Protein AF-A0A968QTS1-F1 (afdb_monomer)

Sequence (228 aa):
MSKISLDTYRDIVENIAEGIRVLDENGMVIYANDALCSMLGYDKAEIIGKSVYDLYPPEERHIVTKHLEDRKSGKAARYEIRYVRKTGEKLFAGVSAMPILDENGKYHGTYTLVRDITERKRLEQQILEEKNFLNDLIGLCPDSIIGVNRKGIIIIFNQAAELLTGYSANEVIGQMHILAIYNSEELAKDIKKKIYCSDFGGVGKLDGYEVEVLNRSGKKFRSAYLPR

Structure (mmCIF, N/CA/C/O backbone):
data_AF-A0A968QTS1-F1
#
_entry.id   AF-A0A968QTS1-F1
#
loop_
_atom_site.group_PDB
_atom_site.id
_atom_site.type_symbol
_atom_site.label_atom_id
_atom_site.label_alt_id
_atom_site.label_comp_id
_atom_site.label_asym_id
_atom_site.label_entity_id
_atom_site.label_seq_id
_atom_site.pdbx_PDB_ins_code
_atom_site.Cartn_x
_atom_site.Cartn_y
_atom_site.Cartn_z
_atom_site.occupancy
_atom_site.B_iso_or_equiv
_atom_site.auth_seq_id
_atom_site.auth_comp_id
_atom_site.auth_asym_id
_atom_site.auth_atom_id
_atom_site.pdbx_PDB_model_num
ATOM 1 N N . MET A 1 1 ? 39.880 -6.805 -0.120 1.00 43.75 1 MET A N 1
ATOM 2 C CA . MET A 1 1 ? 38.402 -6.877 -0.160 1.00 43.75 1 MET A CA 1
ATOM 3 C C . MET A 1 1 ? 38.021 -7.573 -1.456 1.00 43.75 1 MET A C 1
ATOM 5 O O . MET A 1 1 ? 38.361 -7.040 -2.505 1.00 43.75 1 MET A O 1
ATOM 9 N N . SER A 1 2 ? 37.437 -8.776 -1.421 1.00 58.00 2 SER A N 1
ATOM 10 C CA . SER A 1 2 ? 37.017 -9.445 -2.661 1.00 58.00 2 SER A CA 1
ATOM 11 C C . SER A 1 2 ? 35.858 -8.662 -3.275 1.00 58.00 2 SER A C 1
ATOM 13 O O . SER A 1 2 ? 34.807 -8.523 -2.650 1.00 58.00 2 SER A O 1
ATOM 15 N N . LYS A 1 3 ? 36.054 -8.113 -4.477 1.00 76.44 3 LYS A N 1
ATOM 16 C CA . LYS A 1 3 ? 34.946 -7.576 -5.271 1.00 76.44 3 LYS A CA 1
ATOM 17 C C . LYS A 1 3 ? 34.048 -8.745 -5.676 1.00 76.44 3 LYS A C 1
ATOM 19 O O . LYS A 1 3 ? 34.549 -9.774 -6.120 1.00 76.44 3 LYS A O 1
ATOM 24 N N . ILE A 1 4 ? 32.744 -8.577 -5.492 1.00 78.38 4 ILE A N 1
ATOM 25 C CA . ILE A 1 4 ? 31.719 -9.487 -6.012 1.00 78.38 4 ILE A CA 1
ATOM 26 C C . ILE A 1 4 ? 31.853 -9.519 -7.548 1.00 78.38 4 ILE A C 1
ATOM 28 O O . ILE A 1 4 ? 32.124 -8.479 -8.156 1.00 78.38 4 ILE A O 1
ATOM 32 N N . SER A 1 5 ? 31.737 -10.696 -8.173 1.00 88.00 5 SER A N 1
ATOM 33 C CA . SER A 1 5 ? 31.850 -10.830 -9.633 1.00 88.00 5 SER A CA 1
ATOM 34 C C . SER A 1 5 ? 30.584 -10.325 -10.336 1.00 88.00 5 SER A C 1
ATOM 36 O O . SER A 1 5 ? 29.509 -10.265 -9.738 1.00 88.00 5 SER A O 1
ATOM 38 N N . LEU A 1 6 ? 30.693 -9.968 -11.620 1.00 84.75 6 LEU A N 1
ATOM 39 C CA . LEU A 1 6 ? 29.534 -9.567 -12.431 1.00 84.75 6 LEU A CA 1
ATOM 40 C C . LEU A 1 6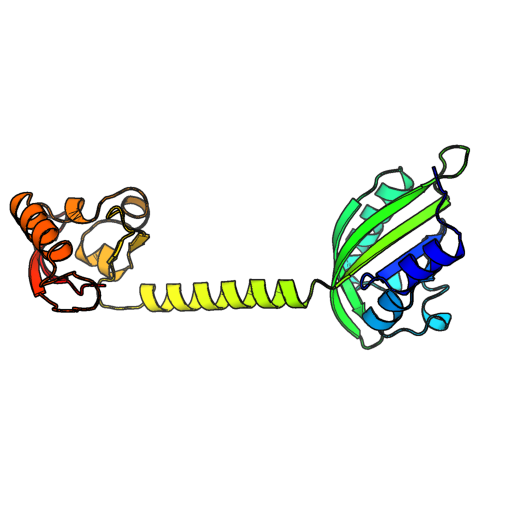 ? 28.473 -10.671 -12.517 1.00 84.75 6 LEU A C 1
ATOM 42 O O . LEU A 1 6 ? 27.284 -10.358 -12.496 1.00 84.75 6 LEU A O 1
ATOM 46 N N . ASP A 1 7 ? 28.894 -11.935 -12.554 1.00 86.75 7 ASP A N 1
ATOM 47 C CA . ASP A 1 7 ? 27.978 -13.078 -12.553 1.00 86.75 7 ASP A CA 1
ATOM 48 C C . ASP A 1 7 ? 27.187 -13.134 -11.245 1.00 86.75 7 ASP A C 1
ATOM 50 O O . ASP A 1 7 ? 25.966 -13.212 -11.273 1.00 86.75 7 ASP A O 1
ATOM 54 N N . THR A 1 8 ? 27.844 -12.935 -10.096 1.00 85.94 8 THR A N 1
ATOM 55 C CA . THR A 1 8 ? 27.146 -12.873 -8.805 1.00 85.94 8 THR A CA 1
ATOM 56 C C . THR A 1 8 ? 26.178 -11.688 -8.722 1.00 85.94 8 THR A C 1
ATOM 58 O O . THR A 1 8 ? 25.094 -11.826 -8.162 1.00 85.94 8 THR A O 1
ATOM 61 N N . TYR A 1 9 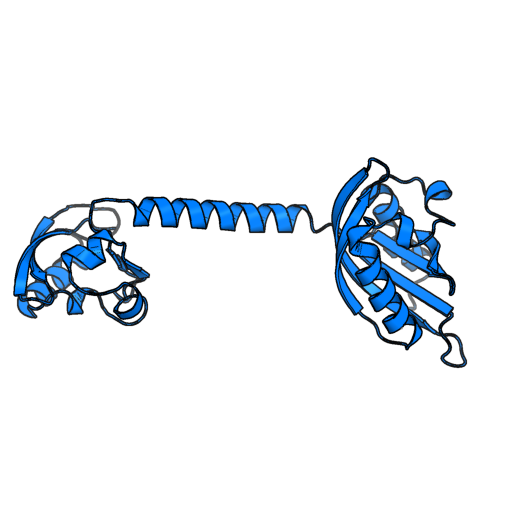? 26.518 -10.522 -9.286 1.00 85.06 9 TYR A N 1
ATOM 62 C CA . TYR A 1 9 ? 25.571 -9.400 -9.354 1.00 85.06 9 TYR A CA 1
ATOM 63 C C . TYR A 1 9 ? 24.347 -9.732 -10.209 1.00 85.06 9 TYR A C 1
ATOM 65 O O . TYR A 1 9 ? 23.226 -9.415 -9.810 1.00 85.06 9 TYR A O 1
ATOM 73 N N . ARG A 1 10 ? 24.551 -10.371 -11.365 1.00 84.75 10 ARG A N 1
ATOM 74 C CA . ARG A 1 10 ? 23.460 -10.809 -12.240 1.00 84.75 10 ARG A CA 1
ATOM 75 C C . ARG A 1 10 ? 22.575 -11.834 -11.539 1.00 84.75 10 ARG A C 1
ATOM 77 O O . ARG A 1 10 ? 21.359 -11.681 -11.567 1.00 84.75 10 ARG A O 1
ATOM 84 N N . ASP A 1 11 ? 23.176 -12.801 -10.855 1.00 86.94 11 ASP A N 1
ATOM 85 C CA . ASP A 1 11 ? 22.448 -13.821 -10.104 1.00 86.94 11 ASP A CA 1
ATOM 86 C C . ASP A 1 11 ? 21.587 -13.203 -9.004 1.00 86.94 11 ASP A C 1
ATOM 88 O O . ASP A 1 11 ? 20.425 -13.574 -8.864 1.00 86.94 11 ASP A O 1
ATOM 92 N N . ILE A 1 12 ? 22.110 -12.225 -8.256 1.00 85.69 12 ILE A N 1
ATOM 93 C CA . ILE A 1 12 ? 21.325 -11.505 -7.245 1.00 85.69 12 ILE A CA 1
ATOM 94 C C . ILE A 1 12 ? 20.140 -10.795 -7.904 1.00 85.69 12 ILE A C 1
ATOM 96 O O . ILE A 1 12 ? 19.015 -10.917 -7.437 1.00 85.69 12 ILE A O 1
ATOM 100 N N . VAL A 1 13 ? 20.375 -10.059 -8.988 1.00 86.69 13 VAL A N 1
ATOM 101 C CA . VAL A 1 13 ? 19.322 -9.280 -9.652 1.00 86.69 13 VAL A CA 1
ATOM 102 C C . VAL A 1 13 ? 18.222 -10.178 -10.234 1.00 86.69 13 VAL A C 1
ATOM 104 O O . VAL A 1 13 ? 17.049 -9.817 -10.148 1.00 86.69 13 VAL A O 1
ATOM 107 N N . GLU A 1 14 ? 18.570 -11.333 -10.801 1.00 84.31 14 GLU A N 1
ATOM 108 C CA . GLU A 1 14 ? 17.592 -12.236 -11.424 1.00 84.31 14 GLU A CA 1
ATOM 109 C C . GLU A 1 14 ? 16.894 -13.166 -10.412 1.00 84.31 14 GLU A C 1
ATOM 111 O O . GLU A 1 14 ? 15.757 -13.559 -10.652 1.00 84.31 14 GLU A O 1
ATOM 116 N N . ASN A 1 15 ? 17.508 -13.482 -9.261 1.00 82.56 15 ASN A N 1
ATOM 117 C CA . ASN A 1 15 ? 16.927 -14.408 -8.271 1.00 82.56 15 ASN A CA 1
ATOM 118 C C . ASN A 1 15 ? 16.271 -13.735 -7.055 1.00 82.56 15 ASN A C 1
ATOM 120 O O . ASN A 1 15 ? 15.721 -14.433 -6.198 1.00 82.56 15 ASN A O 1
ATOM 124 N N . ILE A 1 16 ? 16.319 -12.405 -6.925 1.00 90.69 16 ILE A N 1
ATOM 125 C CA . ILE A 1 16 ? 15.558 -11.736 -5.863 1.00 90.69 16 ILE A CA 1
ATOM 126 C C . ILE A 1 16 ? 14.056 -11.764 -6.161 1.00 90.69 16 ILE A C 1
ATOM 128 O O . ILE A 1 16 ? 13.622 -11.706 -7.308 1.00 90.69 16 ILE A O 1
ATOM 132 N N . ALA A 1 17 ? 13.250 -11.810 -5.101 1.00 89.69 17 ALA A N 1
ATOM 133 C CA . ALA A 1 17 ? 11.795 -11.817 -5.222 1.00 89.69 17 ALA A CA 1
ATOM 134 C C . ALA A 1 17 ? 11.224 -10.456 -5.660 1.00 89.69 17 ALA A C 1
ATOM 136 O O . ALA A 1 17 ? 10.099 -10.387 -6.156 1.00 89.69 17 ALA A O 1
ATOM 137 N N . GLU A 1 18 ? 11.960 -9.359 -5.459 1.00 95.38 18 GLU A N 1
ATOM 138 C CA . GLU A 1 18 ? 11.535 -8.050 -5.936 1.00 95.38 18 GLU A CA 1
ATOM 139 C C . GLU A 1 18 ? 11.746 -7.869 -7.440 1.00 95.38 18 GLU A C 1
ATOM 141 O O . GLU A 1 18 ? 12.766 -8.237 -8.023 1.00 95.38 18 GLU A O 1
ATOM 146 N N . GLY A 1 19 ? 10.786 -7.189 -8.059 1.00 97.25 19 GLY A N 1
ATOM 147 C CA . GLY A 1 19 ? 10.917 -6.729 -9.424 1.00 97.25 19 GLY A CA 1
ATOM 148 C C . GLY A 1 19 ? 11.969 -5.630 -9.528 1.00 97.25 19 GLY A C 1
ATOM 149 O O . GLY A 1 19 ? 11.923 -4.636 -8.804 1.00 97.25 19 GLY A O 1
ATOM 150 N N . ILE A 1 20 ? 12.892 -5.772 -10.466 1.00 97.12 20 ILE A N 1
ATOM 151 C CA . ILE A 1 20 ? 13.863 -4.746 -10.830 1.00 97.12 20 ILE A CA 1
ATOM 152 C C . ILE A 1 20 ? 13.546 -4.268 -12.236 1.00 97.12 20 ILE A C 1
ATOM 154 O O . ILE A 1 20 ? 13.316 -5.079 -13.130 1.00 97.12 20 ILE A O 1
ATOM 158 N N . ARG A 1 21 ? 13.598 -2.950 -12.448 1.00 96.94 21 ARG A N 1
ATOM 159 C CA . ARG A 1 21 ? 13.682 -2.369 -13.793 1.00 96.94 21 ARG A CA 1
ATOM 160 C C . ARG A 1 21 ? 14.643 -1.204 -13.875 1.00 96.94 21 ARG A C 1
ATOM 162 O O . ARG A 1 21 ? 14.873 -0.497 -12.890 1.00 96.94 21 ARG A O 1
ATOM 169 N N . VAL A 1 22 ? 15.092 -0.954 -15.099 1.00 97.75 22 VAL A N 1
ATOM 170 C CA . VAL A 1 22 ? 15.801 0.265 -15.477 1.00 97.75 22 VAL A CA 1
ATOM 171 C C . VAL A 1 22 ? 15.026 0.982 -16.573 1.00 97.75 22 VAL A C 1
ATOM 173 O O . VAL A 1 22 ? 14.555 0.353 -17.522 1.00 97.75 22 VAL A O 1
ATOM 176 N N . LEU A 1 23 ? 14.886 2.295 -16.413 1.00 98.00 23 LEU A N 1
ATOM 177 C CA . LEU A 1 23 ? 14.363 3.200 -17.430 1.00 98.00 23 LEU A CA 1
ATOM 178 C C . LEU A 1 23 ? 15.500 4.022 -18.042 1.00 98.00 23 LEU A C 1
ATOM 180 O O . LEU A 1 23 ? 16.419 4.390 -17.306 1.00 98.00 23 LEU A O 1
ATOM 184 N N . ASP A 1 24 ? 15.394 4.352 -19.326 1.00 97.31 24 ASP A N 1
ATOM 185 C CA . ASP A 1 24 ? 16.224 5.375 -19.978 1.00 97.31 24 ASP A CA 1
ATOM 186 C C . ASP A 1 24 ? 15.784 6.808 -19.607 1.00 97.31 24 ASP A C 1
ATOM 188 O O . ASP A 1 24 ? 14.849 7.021 -18.823 1.00 97.31 24 ASP A O 1
ATOM 192 N N . GLU A 1 25 ? 16.443 7.819 -20.179 1.00 95.75 25 GLU A N 1
ATOM 193 C CA . GLU A 1 25 ? 16.129 9.231 -19.950 1.00 95.75 25 GLU A CA 1
ATOM 194 C C . GLU A 1 25 ? 14.716 9.659 -20.407 1.00 95.75 25 GLU A C 1
ATOM 196 O O . GLU A 1 25 ? 14.170 10.661 -19.919 1.00 95.75 25 GLU A O 1
ATOM 201 N N . ASN A 1 26 ? 14.107 8.888 -21.311 1.00 95.00 26 ASN A N 1
ATOM 202 C CA . ASN A 1 26 ? 12.776 9.117 -21.869 1.00 95.00 26 ASN A CA 1
ATOM 203 C C . ASN A 1 26 ? 11.679 8.381 -21.084 1.00 95.00 26 ASN A C 1
ATOM 205 O O . ASN A 1 26 ? 10.492 8.583 -21.343 1.00 95.00 26 ASN A O 1
ATOM 209 N N . GLY A 1 27 ? 12.052 7.579 -20.082 1.00 95.56 27 GLY A N 1
ATOM 210 C CA . GLY A 1 27 ? 11.117 6.783 -19.293 1.00 95.56 27 GLY A CA 1
ATOM 211 C C . GLY A 1 27 ? 10.694 5.485 -19.983 1.00 95.56 27 GLY A C 1
ATOM 212 O O . GLY A 1 27 ? 9.634 4.948 -19.652 1.00 95.56 27 GLY A O 1
ATOM 213 N N . MET A 1 28 ? 11.494 4.988 -20.926 1.00 98.00 28 MET A N 1
ATOM 214 C CA . MET A 1 28 ? 11.295 3.704 -21.594 1.00 98.00 28 MET A CA 1
ATOM 215 C C . MET A 1 28 ? 12.009 2.598 -20.826 1.00 98.00 28 MET A C 1
ATOM 217 O O . MET A 1 28 ? 13.120 2.789 -20.335 1.00 98.00 28 MET A O 1
ATOM 221 N N . VAL A 1 29 ? 11.384 1.428 -20.709 1.00 98.12 29 VAL A N 1
ATOM 222 C CA . VAL A 1 29 ? 11.981 0.284 -20.008 1.00 98.12 29 VAL A CA 1
ATOM 223 C C . VAL A 1 29 ? 13.110 -0.309 -20.852 1.00 98.12 29 VAL A C 1
ATOM 225 O O . VAL A 1 29 ? 12.860 -0.851 -21.923 1.00 98.12 29 VAL A O 1
ATOM 228 N N . ILE A 1 30 ? 14.344 -0.259 -20.351 1.00 98.06 30 ILE A N 1
ATOM 229 C CA . ILE A 1 30 ? 15.525 -0.850 -21.010 1.00 98.06 30 ILE A CA 1
ATOM 230 C C . ILE A 1 30 ? 16.011 -2.130 -20.328 1.00 98.06 30 ILE A C 1
ATOM 232 O O . ILE A 1 30 ? 16.784 -2.890 -20.904 1.00 98.06 30 ILE A O 1
ATOM 236 N N . TYR A 1 31 ? 15.535 -2.396 -19.111 1.00 96.75 31 TYR A N 1
ATOM 237 C CA . TYR A 1 31 ? 15.787 -3.644 -18.400 1.00 96.75 31 TYR A CA 1
ATOM 238 C C . TYR A 1 31 ? 14.628 -3.974 -17.460 1.00 96.75 31 TYR A C 1
ATOM 240 O O . TYR A 1 31 ? 14.070 -3.075 -16.828 1.00 96.75 31 TYR A O 1
ATOM 248 N N . ALA A 1 32 ? 14.324 -5.263 -17.326 1.00 97.00 32 ALA A N 1
ATOM 249 C CA . ALA A 1 32 ? 13.451 -5.826 -16.305 1.00 97.00 32 ALA A CA 1
ATOM 250 C C . ALA A 1 32 ? 13.958 -7.227 -15.926 1.00 97.00 32 ALA A C 1
ATOM 252 O O . ALA A 1 32 ? 14.325 -7.991 -16.821 1.00 97.00 32 ALA A O 1
ATOM 253 N N . ASN A 1 33 ? 13.986 -7.563 -14.635 1.00 96.31 33 ASN A N 1
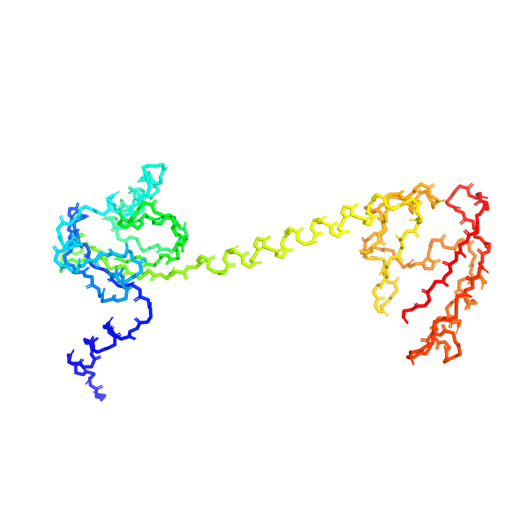ATOM 254 C CA . ASN A 1 33 ? 14.290 -8.930 -14.196 1.00 96.31 33 ASN A CA 1
ATOM 255 C C . ASN A 1 33 ? 13.061 -9.848 -14.321 1.00 96.31 33 ASN A C 1
ATOM 257 O O . ASN A 1 33 ? 11.928 -9.387 -14.527 1.00 96.31 33 ASN A O 1
ATOM 261 N N . ASP A 1 34 ? 13.282 -11.151 -14.165 1.00 95.44 34 ASP A N 1
ATOM 262 C CA . ASP A 1 34 ? 12.224 -12.159 -14.301 1.00 95.44 34 ASP A CA 1
ATOM 263 C C . ASP A 1 34 ? 11.139 -12.030 -13.217 1.00 95.44 34 ASP A C 1
ATOM 265 O O . ASP A 1 34 ? 9.957 -12.283 -13.477 1.00 95.44 34 ASP A O 1
ATOM 269 N N . ALA A 1 35 ? 11.500 -11.545 -12.024 1.00 96.44 35 ALA A N 1
ATOM 270 C CA . ALA A 1 35 ? 10.548 -11.274 -10.950 1.00 96.44 35 ALA A CA 1
ATOM 271 C C . ALA A 1 35 ? 9.545 -10.169 -11.321 1.00 96.44 35 ALA A C 1
ATOM 273 O O . ALA A 1 35 ? 8.346 -10.333 -11.096 1.00 96.44 35 ALA A O 1
ATOM 274 N N . LEU A 1 36 ? 9.988 -9.064 -11.940 1.00 97.25 36 LEU A N 1
ATOM 275 C CA . LEU A 1 36 ? 9.076 -8.006 -12.394 1.00 97.25 36 LEU A CA 1
ATOM 276 C C . LEU A 1 36 ? 8.173 -8.496 -13.530 1.00 97.25 36 LEU A C 1
ATOM 278 O O . LEU A 1 36 ? 6.979 -8.195 -13.542 1.00 97.25 36 LEU A O 1
ATOM 282 N N . CYS A 1 37 ? 8.745 -9.252 -14.468 1.00 96.56 37 CYS A N 1
ATOM 283 C CA . CYS A 1 37 ? 8.019 -9.854 -15.584 1.00 96.56 37 CYS A CA 1
ATOM 284 C C . CYS A 1 37 ? 6.891 -10.757 -15.068 1.00 96.56 37 CYS A C 1
ATOM 286 O O . CYS A 1 37 ? 5.724 -10.545 -15.400 1.00 96.56 37 CYS A O 1
ATOM 288 N N . SER A 1 38 ? 7.216 -11.668 -14.148 1.00 96.00 38 SER A N 1
ATOM 289 C CA . SER A 1 38 ? 6.258 -12.565 -13.490 1.00 96.00 38 SER A CA 1
ATOM 290 C C . SER A 1 38 ? 5.211 -11.799 -12.673 1.00 96.00 38 SER A C 1
ATOM 292 O O . SER A 1 38 ? 4.020 -12.101 -12.733 1.00 96.00 38 SER A O 1
ATOM 294 N N . MET A 1 39 ? 5.633 -10.760 -11.945 1.00 96.50 39 MET A N 1
ATOM 295 C CA . MET A 1 39 ? 4.748 -9.905 -11.151 1.00 96.50 39 MET A CA 1
ATOM 296 C C . MET A 1 39 ? 3.731 -9.153 -12.015 1.00 96.50 39 MET A C 1
ATOM 298 O O . MET A 1 39 ? 2.599 -8.960 -11.586 1.00 96.50 39 MET A O 1
ATOM 302 N N . LEU A 1 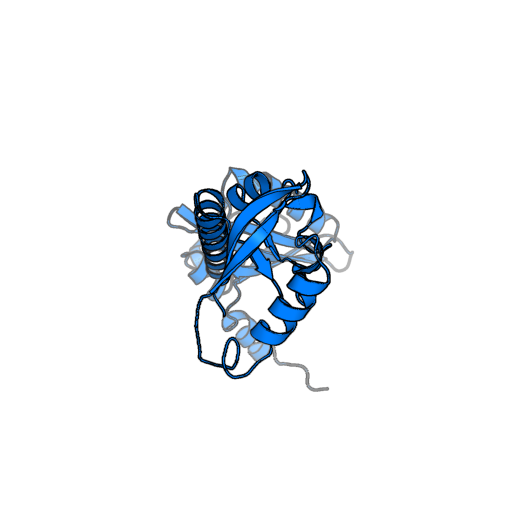40 ? 4.098 -8.716 -13.220 1.00 96.94 40 LEU A N 1
ATOM 303 C CA . LEU A 1 40 ? 3.205 -7.949 -14.096 1.00 96.94 40 LEU A CA 1
ATOM 304 C C . LEU A 1 40 ? 2.545 -8.795 -15.195 1.00 96.94 40 LEU A C 1
ATOM 306 O O . LEU A 1 40 ? 1.624 -8.316 -15.860 1.00 96.94 40 LEU A O 1
ATOM 310 N N . GLY A 1 41 ? 2.968 -10.050 -15.357 1.00 96.88 41 GLY A N 1
ATOM 311 C CA . GLY A 1 41 ? 2.467 -10.973 -16.374 1.00 96.88 41 GLY A CA 1
ATOM 312 C C . GLY A 1 41 ? 2.925 -10.628 -17.793 1.00 96.88 41 GLY A C 1
ATOM 313 O O . GLY A 1 41 ? 2.173 -10.857 -18.736 1.00 96.88 41 GLY A O 1
ATOM 314 N N . TYR A 1 42 ? 4.109 -10.032 -17.940 1.00 97.00 42 TYR A N 1
ATOM 315 C CA . TYR A 1 42 ? 4.712 -9.720 -19.239 1.00 97.00 42 TYR A CA 1
ATOM 316 C C . TYR A 1 42 ? 5.904 -10.625 -19.506 1.00 97.00 42 TYR A C 1
ATOM 318 O O . TYR A 1 42 ? 6.664 -10.915 -18.586 1.00 97.00 42 TYR A O 1
ATOM 326 N N . ASP A 1 43 ? 6.129 -10.965 -20.772 1.00 96.38 43 ASP A N 1
ATOM 327 C CA . ASP A 1 43 ? 7.422 -11.498 -21.187 1.00 96.38 43 ASP A CA 1
ATOM 328 C C . ASP A 1 43 ? 8.462 -10.372 -21.265 1.00 96.38 43 ASP A C 1
ATOM 330 O O . ASP A 1 43 ? 8.142 -9.208 -21.536 1.00 96.38 43 ASP A O 1
ATOM 334 N N . LYS A 1 44 ? 9.744 -10.714 -21.098 1.00 94.94 44 LYS A N 1
ATOM 335 C CA . LYS A 1 44 ? 10.850 -9.742 -21.158 1.00 94.94 44 LYS A CA 1
ATOM 336 C C . LYS A 1 44 ? 10.845 -8.969 -22.485 1.00 94.94 44 LYS A C 1
ATOM 338 O O . LYS A 1 44 ? 10.946 -7.750 -22.492 1.00 94.94 44 LYS A O 1
ATOM 343 N N . ALA A 1 45 ? 10.622 -9.651 -23.609 1.00 95.81 45 ALA A N 1
ATOM 344 C CA . ALA A 1 45 ? 10.539 -9.012 -24.926 1.00 95.81 45 ALA A CA 1
ATOM 345 C C . ALA A 1 45 ? 9.348 -8.045 -25.075 1.00 95.81 45 ALA A C 1
ATOM 347 O O . ALA A 1 45 ? 9.401 -7.139 -25.900 1.00 95.81 45 ALA A O 1
ATOM 348 N N . GLU A 1 46 ? 8.284 -8.221 -24.288 1.00 96.31 46 GLU A N 1
ATOM 349 C CA . GLU A 1 46 ? 7.109 -7.350 -24.322 1.00 96.31 46 GLU A CA 1
ATOM 350 C C . GLU A 1 46 ? 7.258 -6.136 -23.407 1.00 96.31 46 GLU A C 1
ATOM 352 O O . GLU A 1 46 ? 6.680 -5.089 -23.694 1.00 96.31 46 GLU A O 1
ATOM 357 N N . ILE A 1 47 ? 7.967 -6.279 -22.281 1.00 96.38 47 ILE A N 1
ATOM 358 C CA . ILE A 1 47 ? 8.132 -5.194 -21.308 1.00 96.38 47 ILE A CA 1
ATOM 359 C C . ILE A 1 47 ? 9.241 -4.219 -21.710 1.00 96.38 47 ILE A C 1
ATOM 361 O O . ILE A 1 47 ? 9.110 -3.021 -21.456 1.00 96.38 47 ILE A O 1
ATOM 365 N N . ILE A 1 48 ? 10.308 -4.703 -22.354 1.00 97.75 48 ILE A N 1
ATOM 366 C CA . ILE A 1 48 ? 11.373 -3.847 -22.885 1.00 97.75 48 ILE A CA 1
ATOM 367 C C . ILE A 1 48 ? 10.809 -2.962 -24.003 1.00 97.75 48 ILE A C 1
ATOM 369 O O . ILE A 1 48 ? 10.091 -3.422 -24.885 1.00 97.75 48 ILE A O 1
ATOM 373 N N . GLY A 1 49 ? 11.124 -1.670 -23.959 1.00 96.81 49 GLY A N 1
ATOM 374 C CA . GLY A 1 49 ? 10.623 -0.674 -24.902 1.00 96.81 49 GLY A CA 1
ATOM 375 C C . GLY A 1 49 ? 9.203 -0.181 -24.613 1.00 96.81 49 GLY A C 1
ATOM 376 O O . GLY A 1 49 ? 8.700 0.645 -25.369 1.00 96.81 49 GLY A O 1
ATOM 377 N N . LYS A 1 50 ? 8.546 -0.619 -23.529 1.00 96.81 50 LYS A N 1
ATOM 378 C CA . LYS A 1 50 ? 7.309 0.028 -23.064 1.00 96.81 50 LYS A CA 1
ATOM 379 C C . LYS A 1 50 ? 7.599 1.359 -22.393 1.00 96.81 50 LYS A C 1
ATOM 381 O O . LYS A 1 50 ? 8.637 1.533 -21.749 1.00 96.81 50 LYS A O 1
ATOM 386 N N . SER A 1 51 ? 6.638 2.275 -22.484 1.00 97.00 51 SER A N 1
ATOM 387 C CA . SER A 1 51 ? 6.664 3.473 -21.657 1.00 97.00 51 SER A CA 1
ATOM 388 C C . SER A 1 51 ? 6.363 3.096 -20.212 1.00 97.00 51 SER A C 1
ATOM 390 O O . SER A 1 51 ? 5.499 2.259 -19.941 1.00 97.00 51 SER A O 1
ATOM 392 N N . VAL A 1 52 ? 7.013 3.761 -19.256 1.00 95.62 52 VAL A N 1
ATOM 393 C CA . VAL A 1 52 ? 6.705 3.582 -17.834 1.00 95.62 52 VAL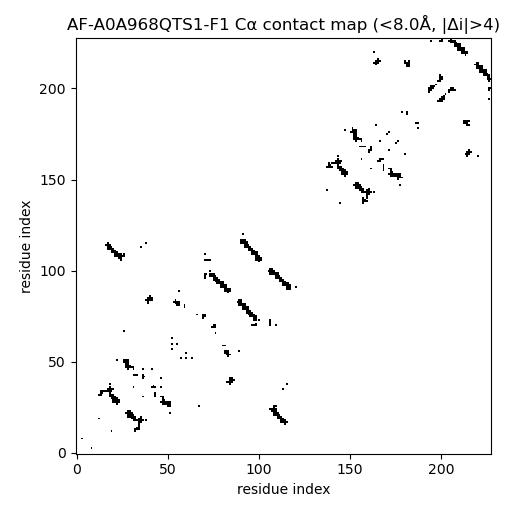 A CA 1
ATOM 394 C C . VAL A 1 52 ? 5.210 3.754 -17.545 1.00 95.62 52 VAL A C 1
ATOM 396 O O . VAL A 1 52 ? 4.684 3.017 -16.722 1.00 95.62 52 VAL A O 1
ATOM 399 N N . TYR A 1 53 ? 4.507 4.646 -18.254 1.00 96.75 53 TYR A N 1
ATOM 400 C CA . TYR A 1 53 ? 3.077 4.925 -18.064 1.00 96.75 53 TYR A CA 1
ATOM 401 C C . TYR A 1 53 ? 2.140 3.779 -18.475 1.00 96.75 53 TYR A C 1
ATOM 403 O O . TYR A 1 53 ? 0.979 3.773 -18.057 1.00 96.75 53 TYR A O 1
ATOM 411 N N . ASP A 1 54 ? 2.621 2.819 -19.266 1.00 96.06 54 ASP A N 1
ATOM 412 C CA . ASP A 1 54 ? 1.847 1.641 -19.677 1.00 96.06 54 ASP A CA 1
ATOM 413 C C . ASP A 1 54 ? 1.713 0.617 -18.544 1.00 96.06 54 ASP A C 1
ATOM 415 O O . ASP A 1 54 ? 0.839 -0.243 -18.580 1.00 96.06 54 ASP A O 1
ATOM 419 N N . LEU A 1 55 ? 2.567 0.721 -17.521 1.00 96.62 55 LEU A N 1
ATOM 420 C CA . LEU A 1 55 ? 2.596 -0.184 -16.370 1.00 96.62 55 LEU A CA 1
ATOM 421 C C . LEU A 1 55 ? 1.737 0.312 -15.196 1.00 96.62 55 LEU A C 1
ATOM 423 O O . LEU A 1 55 ? 1.679 -0.346 -14.157 1.00 96.62 55 LEU A O 1
ATOM 427 N N . TYR A 1 56 ? 1.060 1.455 -15.355 1.00 96.81 56 TYR A N 1
ATOM 428 C CA . TYR A 1 56 ? 0.230 2.077 -14.323 1.00 96.81 56 TYR A CA 1
ATOM 429 C C . TYR A 1 56 ? -1.187 2.370 -14.826 1.00 96.81 56 TYR A C 1
ATOM 431 O O . TYR A 1 56 ? -1.359 2.741 -15.993 1.00 96.81 56 TYR A O 1
ATOM 439 N N . PRO A 1 57 ? -2.202 2.289 -13.946 1.00 96.31 57 PRO A N 1
ATOM 440 C CA . PRO A 1 57 ? -3.549 2.743 -14.261 1.00 96.31 57 PRO A CA 1
ATOM 441 C C . PRO A 1 57 ? -3.563 4.221 -14.698 1.00 96.31 57 PRO A C 1
ATOM 443 O O . PRO A 1 57 ? -2.806 5.021 -14.135 1.00 96.31 57 PRO A O 1
ATOM 446 N N . PRO A 1 58 ? -4.426 4.620 -15.655 1.00 95.25 58 PRO A N 1
ATOM 447 C CA . PRO A 1 58 ? -4.501 5.999 -16.139 1.00 95.25 58 PRO A CA 1
ATOM 448 C C . PRO A 1 58 ? -4.651 7.039 -15.026 1.00 95.25 58 PRO A C 1
ATOM 450 O O . PRO A 1 58 ? -3.994 8.079 -15.063 1.00 95.25 58 PRO A O 1
ATOM 453 N N . GLU A 1 59 ? -5.455 6.735 -14.006 1.00 95.69 59 GLU A N 1
ATOM 454 C CA . GLU A 1 59 ? -5.713 7.618 -12.872 1.00 95.69 59 GLU A CA 1
ATOM 455 C C . GLU A 1 59 ? -4.480 7.867 -11.992 1.00 95.69 59 GLU A C 1
ATOM 457 O O . GLU A 1 59 ? -4.430 8.881 -11.303 1.00 95.69 59 GLU A O 1
ATOM 462 N N . GLU A 1 60 ? -3.455 7.010 -12.040 1.00 94.94 60 GLU A N 1
ATOM 463 C CA . GLU A 1 60 ? -2.237 7.149 -11.227 1.00 94.94 60 GLU A CA 1
ATOM 464 C C . GLU A 1 60 ? -1.046 7.725 -11.995 1.00 94.94 60 GLU A C 1
ATOM 466 O O . GLU A 1 60 ? -0.014 8.040 -11.399 1.00 94.94 60 GLU A O 1
ATOM 471 N N . ARG A 1 61 ? -1.180 7.936 -13.310 1.00 94.75 61 ARG A N 1
ATOM 472 C CA . ARG A 1 61 ? -0.087 8.449 -14.152 1.00 94.75 61 ARG A CA 1
ATOM 473 C C . ARG A 1 61 ? 0.453 9.796 -13.671 1.00 94.75 61 ARG A C 1
ATOM 475 O O . ARG A 1 61 ? 1.651 10.024 -13.775 1.00 94.75 61 ARG A O 1
ATOM 482 N N . HIS A 1 62 ? -0.383 10.639 -13.066 1.00 95.19 62 HIS A N 1
ATOM 483 C CA . HIS A 1 62 ? 0.049 11.914 -12.486 1.00 95.19 62 HIS A CA 1
ATOM 484 C C . HIS A 1 62 ? 1.067 11.738 -11.338 1.00 95.19 62 HIS A C 1
ATOM 486 O O . HIS A 1 62 ? 2.020 12.509 -11.227 1.00 95.19 62 HIS A O 1
ATOM 492 N N . ILE A 1 63 ? 0.914 10.691 -10.517 1.00 95.38 63 ILE A N 1
ATOM 493 C CA . ILE A 1 63 ? 1.853 10.338 -9.440 1.00 95.38 63 ILE A CA 1
ATOM 494 C C . ILE A 1 63 ? 3.180 9.871 -10.049 1.00 95.38 63 ILE A C 1
ATOM 496 O O . ILE A 1 63 ? 4.258 10.269 -9.603 1.00 95.38 63 ILE A O 1
ATOM 500 N N . VAL A 1 64 ? 3.102 9.063 -11.114 1.00 95.00 64 VAL A N 1
ATOM 501 C CA . VAL A 1 64 ? 4.272 8.580 -11.862 1.00 95.00 64 VAL A CA 1
ATOM 502 C C . VAL A 1 64 ? 5.054 9.745 -12.465 1.00 95.00 64 VAL A C 1
ATOM 504 O O . VAL A 1 64 ? 6.276 9.783 -12.306 1.00 95.00 64 VAL A O 1
ATOM 507 N N . THR A 1 65 ? 4.367 10.699 -13.106 1.00 95.25 65 THR A N 1
ATOM 508 C CA . THR A 1 65 ? 4.971 11.907 -13.688 1.00 95.25 65 THR A CA 1
ATOM 509 C C . THR A 1 65 ? 5.717 12.702 -12.628 1.00 95.25 65 THR A C 1
ATOM 511 O O . THR A 1 65 ? 6.917 12.916 -12.781 1.00 95.25 65 THR A O 1
ATOM 514 N N . LYS A 1 66 ? 5.058 13.029 -11.508 1.00 95.75 66 LYS A N 1
ATOM 515 C CA . LYS A 1 66 ? 5.681 13.762 -10.398 1.00 95.75 66 LYS A CA 1
ATOM 516 C C . LYS A 1 66 ? 6.967 13.084 -9.921 1.00 95.75 66 LYS A C 1
ATOM 518 O O . LYS A 1 66 ? 8.018 13.711 -9.840 1.00 95.75 66 LYS A O 1
ATOM 523 N N . HIS A 1 67 ? 6.917 11.780 -9.650 1.00 95.62 67 HIS A N 1
ATOM 524 C CA . HIS A 1 67 ? 8.108 11.067 -9.194 1.00 95.62 67 HIS A CA 1
ATOM 525 C C . HIS A 1 67 ? 9.181 10.946 -10.278 1.00 95.62 67 HIS A C 1
ATOM 527 O O . HIS A 1 67 ? 10.366 10.851 -9.966 1.00 95.62 67 HIS A O 1
ATOM 533 N N . LEU A 1 68 ? 8.811 10.886 -11.560 1.00 94.44 68 LEU A N 1
ATOM 534 C CA . LEU A 1 68 ? 9.781 10.878 -12.656 1.00 94.44 68 LEU A CA 1
ATOM 535 C C . LEU A 1 68 ? 10.501 12.226 -12.758 1.00 94.44 68 LEU A C 1
ATOM 537 O O . LEU A 1 68 ? 11.718 12.237 -12.905 1.00 94.44 68 LEU A O 1
ATOM 541 N N . GLU A 1 69 ? 9.786 13.336 -12.598 1.00 94.62 69 GLU A N 1
ATOM 542 C CA . GLU A 1 69 ? 10.362 14.684 -12.530 1.00 94.62 69 GLU A CA 1
ATOM 543 C C . GLU A 1 69 ? 11.285 14.856 -11.317 1.00 94.62 69 GLU A C 1
ATOM 545 O O . GLU A 1 69 ? 12.411 15.332 -11.467 1.00 94.62 69 GLU A O 1
ATOM 550 N N . ASP A 1 70 ? 10.875 14.373 -10.138 1.00 94.12 70 ASP A N 1
ATOM 551 C CA . ASP A 1 70 ? 11.732 14.354 -8.946 1.00 94.12 70 ASP A CA 1
ATOM 552 C C . ASP A 1 70 ? 13.061 13.634 -9.236 1.00 94.12 70 ASP A C 1
ATOM 554 O O . ASP A 1 70 ? 14.139 14.150 -8.928 1.00 94.12 70 ASP A O 1
ATOM 558 N N . ARG A 1 71 ? 13.006 12.480 -9.911 1.00 94.75 71 ARG A N 1
ATOM 559 C CA . ARG A 1 71 ? 14.201 11.718 -10.310 1.00 94.75 71 ARG A CA 1
ATOM 560 C C . ARG A 1 71 ? 15.033 12.446 -11.361 1.00 94.75 71 ARG A C 1
ATOM 562 O O . ARG A 1 71 ? 16.254 12.450 -11.244 1.00 94.75 71 ARG A O 1
ATOM 569 N N . LYS A 1 72 ? 14.409 13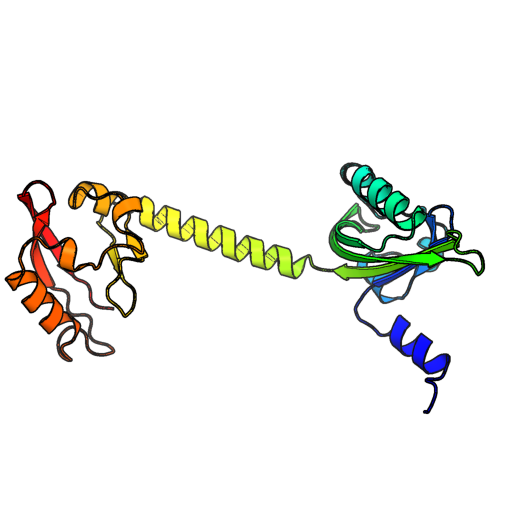.131 -12.324 1.00 93.62 72 LYS A N 1
ATOM 570 C CA . LYS A 1 72 ? 15.119 14.009 -13.272 1.00 93.62 72 LYS A CA 1
ATOM 571 C C . LYS A 1 72 ? 15.884 15.134 -12.567 1.00 93.62 72 LYS A C 1
ATOM 573 O O . LYS A 1 72 ? 16.915 15.561 -13.072 1.00 93.62 72 LYS A O 1
ATOM 578 N N . SER A 1 73 ? 15.436 15.554 -11.380 1.00 92.44 73 SER A N 1
ATOM 579 C CA . SER A 1 73 ? 16.147 16.504 -10.506 1.00 92.44 73 SER A CA 1
ATOM 580 C C . SER A 1 73 ? 17.162 15.864 -9.541 1.00 92.44 73 SER A C 1
ATOM 582 O O . SER A 1 73 ? 17.689 16.546 -8.665 1.00 92.44 73 SER A O 1
ATOM 584 N N . GLY A 1 74 ? 17.429 14.558 -9.662 1.00 91.44 74 GLY A N 1
ATOM 585 C CA . GLY A 1 74 ? 18.390 13.838 -8.821 1.00 91.44 74 GLY A CA 1
ATOM 586 C C . GLY A 1 74 ? 17.828 13.315 -7.492 1.00 91.44 74 GLY A C 1
ATOM 587 O O . GLY A 1 74 ? 18.590 12.825 -6.660 1.00 91.44 74 GLY A O 1
ATOM 588 N N . LYS A 1 75 ? 16.508 13.363 -7.271 1.00 93.50 75 LYS A N 1
ATOM 589 C CA . LYS A 1 75 ? 15.889 12.908 -6.015 1.00 93.50 75 LYS A CA 1
ATOM 590 C C . LYS A 1 75 ? 15.417 11.458 -6.108 1.00 93.50 75 LYS A C 1
ATOM 592 O O . LYS A 1 75 ? 14.649 11.090 -6.995 1.00 93.50 75 LYS A O 1
ATOM 597 N N . ALA A 1 76 ? 15.843 10.635 -5.153 1.00 94.06 76 ALA A N 1
ATOM 598 C CA . ALA A 1 76 ? 15.286 9.301 -4.951 1.00 94.06 76 ALA A CA 1
ATOM 599 C C . ALA A 1 76 ? 13.926 9.376 -4.238 1.00 94.06 76 ALA A C 1
ATOM 601 O O . ALA A 1 76 ? 13.669 10.301 -3.467 1.00 94.06 76 ALA A O 1
ATOM 602 N N . ALA A 1 77 ? 13.069 8.379 -4.459 1.00 93.12 77 ALA A N 1
ATOM 603 C CA . ALA A 1 77 ? 11.745 8.323 -3.848 1.00 93.12 77 ALA A CA 1
ATOM 604 C C . ALA A 1 77 ? 11.367 6.899 -3.426 1.00 93.12 77 ALA A C 1
ATOM 606 O O . ALA A 1 77 ? 11.722 5.920 -4.090 1.00 93.12 77 ALA A O 1
ATOM 607 N N . ARG A 1 78 ? 10.610 6.805 -2.328 1.00 96.50 78 ARG A N 1
ATOM 608 C CA . ARG A 1 78 ? 9.931 5.586 -1.881 1.00 96.50 78 ARG A CA 1
ATOM 609 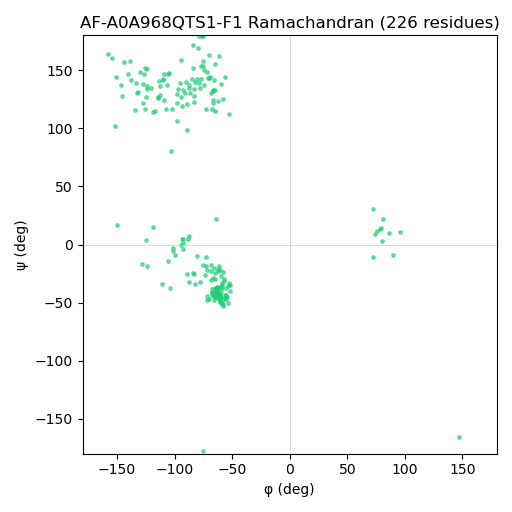C C . ARG A 1 78 ? 8.450 5.876 -1.702 1.00 96.50 78 ARG A C 1
ATOM 611 O O . ARG A 1 78 ? 8.112 6.840 -1.021 1.00 96.50 78 ARG A O 1
ATOM 618 N N . TYR A 1 79 ? 7.593 5.080 -2.323 1.00 96.31 79 TYR A N 1
ATOM 619 C CA . TYR A 1 79 ? 6.147 5.299 -2.313 1.00 96.31 79 TYR A CA 1
ATOM 620 C C . TYR A 1 79 ? 5.389 4.008 -2.615 1.00 96.31 79 TYR A C 1
ATOM 622 O O . TYR A 1 79 ? 5.960 3.040 -3.113 1.00 96.31 79 TYR A O 1
ATOM 630 N N . GLU A 1 80 ? 4.097 4.001 -2.307 1.00 96.94 80 GLU A N 1
ATOM 631 C CA . GLU A 1 80 ? 3.175 2.924 -2.662 1.00 96.94 80 GLU A CA 1
ATOM 632 C C . GLU A 1 80 ? 2.265 3.399 -3.791 1.00 96.94 80 GLU A C 1
ATOM 634 O O . GLU A 1 80 ? 1.817 4.545 -3.791 1.00 96.94 80 GLU A O 1
ATOM 639 N N . ILE A 1 81 ? 2.028 2.538 -4.774 1.00 97.25 81 ILE A N 1
ATOM 640 C CA . ILE A 1 81 ? 1.275 2.861 -5.990 1.00 97.25 81 ILE A CA 1
ATOM 641 C C . ILE A 1 81 ? 0.663 1.581 -6.564 1.00 97.25 81 ILE A C 1
ATOM 643 O O . ILE A 1 81 ? 1.122 0.483 -6.241 1.00 97.25 81 ILE A O 1
ATOM 647 N N . ARG A 1 82 ? -0.358 1.683 -7.412 1.00 97.56 82 ARG A N 1
ATOM 648 C CA . ARG A 1 82 ? -0.911 0.536 -8.131 1.00 97.56 82 ARG A CA 1
ATOM 649 C C . ARG A 1 82 ? -0.254 0.377 -9.492 1.00 97.56 82 ARG A C 1
ATOM 651 O O . ARG A 1 82 ? -0.137 1.318 -10.268 1.00 97.56 82 ARG A O 1
ATOM 658 N N . TYR A 1 83 ? 0.130 -0.851 -9.797 1.00 97.25 83 TYR A N 1
ATOM 659 C CA . TYR A 1 83 ? 0.494 -1.256 -11.150 1.00 97.25 83 TYR A CA 1
ATOM 660 C C . TYR A 1 83 ? -0.712 -1.869 -11.844 1.00 97.25 83 TYR A C 1
ATOM 662 O O . TYR A 1 83 ? -1.637 -2.347 -11.183 1.00 97.25 83 TYR A O 1
ATOM 670 N N . VAL A 1 84 ? -0.676 -1.887 -13.173 1.00 96.69 84 VAL A N 1
ATOM 671 C CA . VAL A 1 84 ? -1.601 -2.675 -13.989 1.00 96.69 84 VAL A CA 1
ATOM 672 C C . VAL A 1 84 ? -0.844 -3.841 -14.627 1.00 96.69 84 VAL A C 1
ATOM 674 O O . VAL A 1 84 ? 0.183 -3.657 -15.282 1.00 96.69 84 VAL A O 1
ATOM 677 N N . ARG A 1 85 ? -1.328 -5.062 -14.388 1.00 96.56 85 ARG A N 1
ATOM 678 C CA . ARG A 1 85 ? -0.836 -6.287 -15.029 1.00 96.56 85 ARG A CA 1
ATOM 679 C C . ARG A 1 85 ? -1.233 -6.290 -16.506 1.00 96.56 85 ARG A C 1
ATOM 681 O O . ARG A 1 85 ? -2.171 -5.599 -16.902 1.00 96.56 85 ARG A O 1
ATOM 688 N N . LYS A 1 86 ? -0.594 -7.135 -17.318 1.00 95.81 86 LYS A N 1
ATOM 689 C CA . LYS A 1 86 ? -0.978 -7.361 -18.727 1.00 95.81 86 LYS A CA 1
ATOM 690 C C . LYS A 1 86 ? -2.460 -7.725 -18.891 1.00 95.81 86 LYS A C 1
ATOM 692 O O . LYS A 1 86 ? -3.089 -7.342 -19.870 1.00 95.81 86 LYS A O 1
ATOM 697 N N . THR A 1 87 ? -3.024 -8.432 -17.914 1.00 95.81 87 THR A N 1
ATOM 698 C CA . THR A 1 87 ? -4.438 -8.836 -17.872 1.00 95.81 87 THR A CA 1
ATOM 699 C C . THR A 1 87 ? -5.407 -7.685 -17.573 1.00 95.81 87 THR A C 1
ATOM 701 O O . THR A 1 87 ? -6.615 -7.870 -17.687 1.00 95.81 87 THR A O 1
ATOM 704 N N . GLY A 1 88 ? -4.909 -6.511 -17.168 1.00 94.69 88 GLY A N 1
ATOM 705 C CA . GLY A 1 88 ? -5.711 -5.379 -16.693 1.00 94.69 88 GLY A CA 1
ATOM 706 C C . GLY A 1 88 ? -5.974 -5.380 -15.182 1.00 94.69 88 GLY A C 1
ATOM 707 O O . GLY A 1 88 ? -6.460 -4.385 -14.644 1.00 94.69 88 GLY A O 1
ATOM 708 N N . GLU A 1 89 ? -5.627 -6.460 -14.477 1.00 95.81 89 GLU A N 1
ATOM 709 C CA . GLU A 1 89 ? -5.732 -6.529 -13.019 1.00 95.81 89 GLU A CA 1
ATOM 710 C C . GLU A 1 89 ? -4.760 -5.546 -12.350 1.00 95.81 89 GLU A C 1
ATOM 712 O O . GLU A 1 89 ? -3.625 -5.359 -12.796 1.00 95.81 89 GLU A O 1
ATOM 717 N N . LYS A 1 90 ? -5.202 -4.920 -11.257 1.00 96.25 90 LYS A N 1
ATOM 718 C CA . LYS A 1 90 ? -4.384 -3.985 -10.481 1.00 96.25 90 LYS A CA 1
ATOM 719 C C . LYS A 1 90 ? -3.728 -4.705 -9.310 1.00 96.25 90 LYS A C 1
ATOM 721 O O . LYS A 1 90 ? -4.387 -5.466 -8.613 1.00 96.25 90 LYS A O 1
ATOM 726 N N . LEU A 1 91 ? -2.464 -4.394 -9.050 1.00 96.56 91 LEU A N 1
ATOM 727 C CA . LEU A 1 91 ? -1.750 -4.843 -7.852 1.00 96.56 91 LEU A CA 1
ATOM 728 C C . LEU A 1 91 ? -1.201 -3.639 -7.096 1.00 96.56 91 LEU A C 1
ATOM 730 O O . LEU A 1 91 ? -0.892 -2.618 -7.713 1.00 96.56 91 LEU A O 1
ATOM 734 N N . PHE A 1 92 ? -1.054 -3.749 -5.778 1.00 97.75 92 PHE A N 1
ATOM 735 C CA . PHE A 1 92 ? -0.367 -2.731 -4.986 1.00 97.75 92 PHE A CA 1
ATOM 736 C C . PHE A 1 92 ? 1.131 -3.016 -4.961 1.00 97.75 92 PHE A C 1
ATOM 738 O O . PHE A 1 92 ? 1.553 -4.120 -4.625 1.00 97.75 92 PHE A O 1
ATOM 745 N N . ALA A 1 93 ? 1.938 -2.003 -5.258 1.00 97.62 93 ALA A N 1
ATOM 746 C CA . ALA A 1 93 ? 3.386 -2.099 -5.259 1.00 97.62 93 ALA A CA 1
ATOM 747 C C . ALA A 1 93 ? 4.025 -1.053 -4.345 1.00 97.62 93 ALA A C 1
ATOM 749 O O . ALA A 1 93 ? 3.711 0.136 -4.414 1.00 97.62 93 ALA A O 1
ATOM 750 N N . GLY A 1 94 ? 4.987 -1.494 -3.539 1.00 97.75 94 GLY A N 1
ATOM 751 C CA . GLY A 1 94 ? 5.976 -0.624 -2.919 1.00 97.75 94 GLY A CA 1
ATOM 752 C C . GLY A 1 94 ? 7.114 -0.369 -3.902 1.00 97.75 94 GLY A C 1
ATOM 753 O O . GLY A 1 94 ? 7.751 -1.307 -4.377 1.00 97.75 94 GLY A O 1
ATOM 754 N N . VAL A 1 95 ? 7.375 0.897 -4.212 1.00 97.75 95 VAL A N 1
ATOM 755 C CA . VAL A 1 95 ? 8.379 1.322 -5.188 1.00 97.75 95 VAL A CA 1
ATOM 756 C C . VAL A 1 95 ? 9.505 2.054 -4.477 1.00 97.75 95 VAL A C 1
ATOM 758 O O . VAL A 1 95 ? 9.264 3.003 -3.737 1.00 97.75 95 VAL A O 1
ATOM 761 N N . SER A 1 96 ? 10.745 1.640 -4.733 1.00 97.88 96 SER A N 1
ATOM 762 C CA . SER A 1 96 ? 11.950 2.411 -4.411 1.00 97.88 96 SER A CA 1
ATOM 763 C C . SER A 1 96 ? 12.666 2.752 -5.706 1.00 97.88 96 SER A C 1
ATOM 765 O O . SER A 1 96 ? 13.130 1.856 -6.404 1.00 97.88 96 SER A O 1
ATOM 767 N N . ALA A 1 97 ? 12.750 4.036 -6.040 1.00 97.25 97 ALA A N 1
ATOM 768 C CA . ALA A 1 97 ? 13.334 4.483 -7.294 1.00 97.25 97 ALA A CA 1
ATOM 769 C C . ALA A 1 97 ? 14.469 5.480 -7.065 1.00 97.25 97 ALA A C 1
ATOM 771 O O . ALA A 1 97 ? 14.348 6.398 -6.251 1.00 97.25 97 ALA A O 1
ATOM 772 N N . MET A 1 98 ? 15.555 5.301 -7.810 1.00 97.38 98 MET A N 1
ATOM 773 C CA . MET A 1 98 ? 16.769 6.106 -7.732 1.00 97.38 98 MET A CA 1
ATOM 774 C C . MET A 1 98 ? 17.139 6.620 -9.126 1.00 97.38 98 MET A C 1
ATOM 776 O O . MET A 1 98 ? 17.032 5.862 -10.096 1.00 97.38 98 MET A O 1
ATOM 780 N N . PRO A 1 99 ? 17.558 7.888 -9.254 1.00 97.62 99 PRO A N 1
ATOM 781 C CA . PRO A 1 99 ? 18.063 8.401 -10.516 1.00 97.62 99 PRO A CA 1
ATOM 782 C C . PRO A 1 99 ? 19.413 7.767 -10.849 1.00 97.62 99 PRO A C 1
ATOM 784 O O . PRO A 1 99 ? 20.238 7.527 -9.969 1.00 97.62 99 PRO A O 1
ATOM 787 N N . ILE A 1 100 ? 19.633 7.529 -12.134 1.00 97.12 100 ILE A N 1
ATOM 788 C CA . ILE A 1 100 ? 20.944 7.221 -12.695 1.00 97.12 100 ILE A CA 1
ATOM 789 C C . ILE A 1 100 ? 21.459 8.539 -13.262 1.00 97.12 100 ILE A C 1
ATOM 791 O O . ILE A 1 100 ? 20.771 9.165 -14.070 1.00 97.12 100 ILE A O 1
ATOM 795 N N . LEU A 1 101 ? 22.620 8.986 -12.791 1.00 95.25 101 LEU A N 1
ATOM 796 C CA . LEU A 1 101 ? 23.263 10.217 -13.242 1.00 95.25 101 LEU A CA 1
ATOM 797 C C . LEU A 1 101 ? 24.514 9.860 -14.048 1.00 95.25 101 LEU A C 1
ATOM 799 O O . LEU A 1 101 ? 25.208 8.903 -13.702 1.00 95.25 101 LEU A O 1
ATOM 803 N N . ASP A 1 102 ? 24.784 10.610 -15.113 1.00 93.56 102 ASP A N 1
ATOM 804 C CA . ASP A 1 102 ? 26.038 10.515 -15.859 1.00 93.56 102 ASP A CA 1
ATOM 805 C C . ASP A 1 102 ? 27.205 11.180 -15.099 1.00 93.56 102 ASP A C 1
ATOM 807 O O . ASP A 1 102 ? 27.039 11.730 -14.007 1.00 93.56 102 ASP A O 1
ATOM 811 N N . GLU A 1 103 ? 28.405 11.146 -15.684 1.00 93.38 103 GLU A N 1
ATOM 812 C CA . GLU A 1 103 ? 29.619 11.737 -15.097 1.00 93.38 103 GLU A CA 1
ATOM 813 C C . GLU A 1 103 ? 29.513 13.255 -14.861 1.00 93.38 103 GLU A C 1
ATOM 815 O O . GLU A 1 103 ? 30.212 13.797 -14.006 1.00 93.38 103 GLU A O 1
ATOM 820 N N . ASN A 1 104 ? 28.608 13.938 -15.570 1.00 92.75 104 ASN A N 1
ATOM 821 C CA . ASN A 1 104 ? 28.352 15.371 -15.433 1.00 92.75 104 ASN A CA 1
ATOM 822 C C . ASN A 1 104 ? 27.209 15.674 -14.447 1.00 92.75 104 ASN A C 1
ATOM 824 O O . ASN A 1 104 ? 26.801 16.828 -14.308 1.00 92.75 104 ASN A O 1
ATOM 828 N N . GLY A 1 105 ? 26.663 14.654 -13.775 1.00 91.06 105 GLY A N 1
ATOM 829 C CA . GLY A 1 105 ? 25.536 14.790 -12.854 1.00 91.06 105 GLY A CA 1
ATOM 830 C C . GLY A 1 105 ? 24.182 14.973 -13.546 1.00 91.06 105 GLY A C 1
ATOM 831 O O . GLY A 1 105 ? 23.202 15.317 -12.882 1.00 91.06 105 GLY A O 1
ATOM 832 N N . LYS A 1 106 ? 24.091 14.755 -14.863 1.00 94.12 106 LYS A N 1
ATOM 833 C CA . LYS A 1 106 ? 22.840 14.851 -15.620 1.00 94.12 106 LYS A CA 1
ATOM 834 C C . LYS A 1 106 ? 22.074 13.534 -15.539 1.00 94.12 106 LYS A C 1
ATOM 836 O O . LYS A 1 106 ? 22.647 12.451 -15.579 1.00 94.12 106 LYS A O 1
ATOM 841 N N . TYR A 1 107 ? 20.750 13.627 -15.454 1.00 95.75 107 TYR A N 1
ATOM 842 C CA . TYR A 1 107 ? 19.864 12.466 -15.477 1.00 95.75 107 TYR A CA 1
ATOM 843 C C . TYR A 1 107 ? 20.036 11.628 -16.754 1.00 95.75 107 TYR A C 1
ATOM 845 O O . TYR A 1 107 ? 19.876 12.144 -17.861 1.00 95.75 107 TYR A O 1
ATOM 853 N N . HIS A 1 108 ? 20.303 10.336 -16.572 1.00 96.12 108 HIS A N 1
ATOM 854 C CA . HIS A 1 108 ? 20.510 9.338 -17.625 1.00 96.12 108 HIS A CA 1
ATOM 855 C C . HIS A 1 108 ? 19.571 8.122 -17.491 1.00 96.12 108 HIS A C 1
ATOM 857 O O . HIS A 1 108 ? 19.668 7.158 -18.239 1.00 96.12 108 HIS A O 1
ATOM 863 N N . GLY A 1 109 ? 18.648 8.140 -16.526 1.00 97.12 109 GLY A N 1
ATOM 864 C CA . GLY A 1 109 ? 17.676 7.066 -16.363 1.00 97.12 109 GLY A CA 1
ATOM 865 C C . GLY A 1 109 ? 17.287 6.820 -14.919 1.00 97.12 109 GLY A C 1
ATOM 866 O O . GLY A 1 109 ? 17.503 7.635 -14.019 1.00 97.12 109 GLY A O 1
ATOM 867 N N . THR A 1 110 ? 16.653 5.685 -14.658 1.00 97.69 110 THR A N 1
ATOM 868 C CA . THR A 1 110 ? 16.158 5.358 -13.317 1.00 97.69 110 THR A CA 1
ATOM 869 C C . THR A 1 110 ? 16.257 3.877 -13.034 1.00 97.69 110 THR A C 1
ATOM 871 O O . THR A 1 110 ? 15.690 3.073 -13.764 1.00 97.69 110 THR A O 1
ATOM 874 N N . TYR A 1 111 ? 16.870 3.532 -11.905 1.00 95.88 111 TYR A N 1
ATOM 875 C CA . TYR A 1 111 ? 16.762 2.205 -11.315 1.00 95.88 111 TYR A CA 1
ATOM 876 C C . TYR A 1 111 ? 15.536 2.148 -10.401 1.00 95.88 111 TYR A C 1
ATOM 878 O O . TYR A 1 111 ? 15.294 3.067 -9.614 1.00 95.88 111 TYR A O 1
ATOM 886 N N . THR A 1 112 ? 14.744 1.081 -10.499 1.00 97.38 112 THR A N 1
ATOM 887 C CA . THR A 1 112 ? 13.563 0.878 -9.654 1.00 97.38 112 THR A CA 1
ATOM 888 C C . THR A 1 112 ? 13.536 -0.532 -9.081 1.00 97.38 112 THR A C 1
ATOM 890 O O . THR A 1 112 ? 13.606 -1.498 -9.835 1.00 97.38 112 THR A O 1
ATOM 893 N N . LEU A 1 113 ? 13.340 -0.627 -7.767 1.00 97.44 113 LEU A N 1
ATOM 894 C CA . LEU A 1 113 ? 12.909 -1.834 -7.069 1.00 97.44 113 LEU A CA 1
ATOM 895 C C . LEU A 1 113 ? 11.391 -1.767 -6.853 1.00 97.44 113 LEU A C 1
ATOM 897 O O . LEU A 1 113 ? 10.868 -0.737 -6.412 1.00 97.44 113 LEU A O 1
ATOM 901 N N . VAL A 1 114 ? 10.696 -2.858 -7.143 1.00 97.94 114 VAL A N 1
ATOM 902 C CA . VAL A 1 114 ? 9.244 -3.002 -7.064 1.00 97.94 114 VAL A CA 1
ATOM 903 C C . VAL A 1 114 ? 8.936 -4.227 -6.216 1.00 97.94 114 VAL A C 1
ATOM 905 O O . VAL A 1 114 ? 9.351 -5.336 -6.536 1.00 97.94 114 VAL A O 1
ATOM 908 N N . ARG A 1 115 ? 8.197 -4.038 -5.128 1.00 97.50 115 ARG A N 1
ATOM 909 C CA . ARG A 1 115 ? 7.737 -5.121 -4.259 1.00 97.50 115 ARG A CA 1
ATOM 910 C C . ARG A 1 115 ? 6.222 -5.205 -4.333 1.00 97.50 115 ARG A C 1
ATOM 912 O O . ARG A 1 115 ? 5.562 -4.206 -4.062 1.00 97.50 115 ARG A O 1
ATOM 919 N N . ASP A 1 116 ? 5.682 -6.378 -4.646 1.00 97.06 116 ASP A N 1
ATOM 920 C CA . ASP A 1 116 ? 4.245 -6.622 -4.517 1.00 97.06 116 ASP A CA 1
ATOM 921 C C . ASP A 1 116 ? 3.866 -6.588 -3.027 1.00 97.06 116 ASP A C 1
ATOM 923 O O . ASP A 1 116 ? 4.433 -7.305 -2.202 1.00 97.06 116 ASP A O 1
ATOM 927 N N . ILE A 1 117 ? 2.949 -5.693 -2.673 1.00 97.25 117 ILE A N 1
ATOM 928 C CA . ILE A 1 117 ? 2.427 -5.508 -1.312 1.00 97.25 117 ILE A CA 1
ATOM 929 C C . ILE A 1 117 ? 0.917 -5.769 -1.260 1.00 97.25 117 ILE A C 1
ATOM 931 O O . ILE A 1 117 ? 0.262 -5.378 -0.293 1.00 97.25 117 ILE A O 1
ATOM 935 N N . THR A 1 118 ? 0.354 -6.400 -2.295 1.00 95.62 118 THR A N 1
ATOM 936 C CA . THR A 1 118 ? -1.085 -6.668 -2.422 1.00 95.62 118 THR A CA 1
ATOM 937 C C . THR A 1 118 ? -1.584 -7.542 -1.283 1.00 95.62 118 THR A C 1
ATOM 939 O O . THR A 1 118 ? -2.590 -7.214 -0.661 1.00 95.62 118 THR A O 1
ATOM 942 N N . GLU A 1 119 ? -0.848 -8.606 -0.952 1.00 94.56 119 GLU A N 1
ATOM 943 C CA . GLU A 1 119 ? -1.180 -9.488 0.169 1.00 94.56 119 GLU A CA 1
ATOM 944 C C . GLU A 1 119 ? -1.200 -8.698 1.487 1.00 94.56 119 GLU A C 1
ATOM 946 O O . GLU A 1 119 ? -2.219 -8.672 2.174 1.00 94.56 119 GLU A O 1
ATOM 951 N N . ARG A 1 120 ? -0.134 -7.932 1.763 1.00 95.62 120 ARG A N 1
ATOM 952 C CA . ARG A 1 120 ? -0.044 -7.097 2.966 1.00 95.62 120 ARG A CA 1
ATOM 953 C C . ARG A 1 120 ? -1.228 -6.131 3.074 1.00 95.62 120 ARG A C 1
ATOM 955 O O . ARG A 1 120 ? -1.838 -6.037 4.132 1.00 95.62 120 ARG A O 1
ATOM 962 N N . LYS A 1 121 ? -1.580 -5.437 1.983 1.00 94.94 121 LYS A N 1
ATOM 963 C CA . LYS A 1 121 ? -2.741 -4.529 1.940 1.00 94.94 121 LYS A CA 1
ATOM 964 C C . LYS A 1 121 ? -4.060 -5.268 2.168 1.00 94.94 121 LYS A C 1
ATOM 966 O O . LYS A 1 121 ? -4.930 -4.744 2.855 1.00 94.94 121 LYS A O 1
ATOM 971 N N . ARG A 1 122 ? -4.206 -6.479 1.623 1.00 94.44 122 ARG A N 1
ATOM 972 C CA . ARG A 1 122 ? -5.385 -7.330 1.827 1.00 94.44 122 ARG A CA 1
ATOM 973 C C . ARG A 1 122 ? -5.531 -7.719 3.299 1.00 94.44 122 ARG A C 1
ATOM 975 O O . ARG A 1 122 ? -6.630 -7.608 3.826 1.00 94.44 122 ARG A O 1
ATOM 982 N N . LEU A 1 123 ? -4.449 -8.119 3.969 1.00 94.81 123 LEU A N 1
ATOM 983 C CA . LEU A 1 123 ? -4.478 -8.431 5.404 1.00 94.81 123 LEU A CA 1
ATOM 984 C C . LEU A 1 123 ? -4.764 -7.197 6.262 1.00 94.81 123 LEU A C 1
ATOM 986 O O . LEU A 1 123 ? -5.588 -7.269 7.168 1.00 94.81 123 LEU A O 1
ATOM 990 N N . GLU A 1 124 ? -4.124 -6.061 5.969 1.00 94.56 124 GLU A N 1
ATOM 991 C CA . GLU A 1 124 ? -4.397 -4.789 6.654 1.00 94.56 124 GLU A CA 1
ATOM 992 C C . GLU A 1 124 ? -5.884 -4.417 6.553 1.00 94.56 124 GLU A C 1
ATOM 994 O O . GLU A 1 124 ? -6.498 -4.037 7.552 1.00 94.56 124 GLU A O 1
ATOM 999 N N . GLN A 1 125 ? -6.475 -4.588 5.368 1.00 94.44 125 GLN A N 1
ATOM 1000 C CA . GLN A 1 125 ? -7.890 -4.330 5.133 1.00 94.44 125 GLN A CA 1
ATOM 1001 C C . GLN A 1 125 ? -8.795 -5.324 5.877 1.00 94.44 125 GLN A C 1
ATOM 1003 O O . GLN A 1 125 ? -9.754 -4.898 6.513 1.00 94.44 125 GLN A O 1
ATOM 1008 N N . GLN A 1 126 ? -8.469 -6.620 5.869 1.00 94.62 126 GLN A N 1
ATOM 1009 C CA . GLN A 1 126 ? -9.227 -7.641 6.605 1.00 94.62 126 GLN A CA 1
ATOM 1010 C C . GLN A 1 126 ? -9.245 -7.370 8.112 1.00 94.62 126 GLN A C 1
ATOM 1012 O O . GLN A 1 126 ? -10.302 -7.419 8.733 1.00 94.62 126 GLN A O 1
ATOM 1017 N N . ILE A 1 127 ? -8.096 -7.013 8.694 1.00 95.94 127 ILE A N 1
ATOM 1018 C CA . ILE A 1 127 ? -7.998 -6.651 10.115 1.00 95.94 127 ILE A CA 1
ATOM 1019 C C . ILE A 1 127 ? -8.850 -5.415 10.420 1.00 95.94 127 ILE A C 1
ATOM 1021 O O . ILE A 1 127 ? -9.503 -5.348 11.463 1.00 95.94 127 ILE A O 1
ATOM 1025 N N . LEU A 1 128 ? -8.839 -4.419 9.532 1.00 94.19 128 LEU A N 1
ATOM 1026 C CA . LEU A 1 128 ? -9.635 -3.208 9.705 1.00 94.19 128 LEU A CA 1
ATOM 1027 C C . LEU A 1 128 ? -11.139 -3.504 9.644 1.00 94.19 128 LEU A C 1
ATOM 1029 O O . LEU A 1 128 ? -11.888 -3.008 10.483 1.00 94.19 128 LEU A O 1
ATOM 1033 N N . GLU A 1 129 ? -11.572 -4.318 8.683 1.00 94.19 129 GLU A N 1
ATOM 1034 C CA . GLU A 1 129 ? -12.966 -4.741 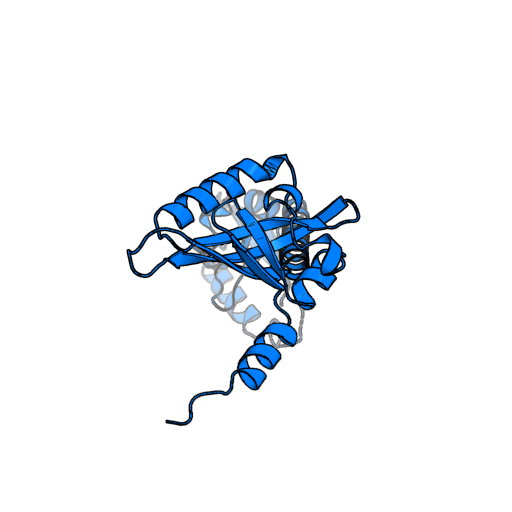8.531 1.00 94.19 129 GLU A CA 1
ATOM 1035 C C . GLU A 1 129 ? -13.447 -5.544 9.739 1.00 94.19 129 GLU A C 1
ATOM 1037 O O . GLU A 1 129 ? -14.503 -5.239 10.289 1.00 94.19 129 GLU A O 1
ATOM 1042 N N . GLU A 1 130 ? -12.649 -6.500 10.213 1.00 94.69 130 GLU A N 1
ATOM 1043 C CA . GLU A 1 130 ? -12.971 -7.294 11.399 1.00 94.69 130 GLU A CA 1
ATOM 1044 C C . GLU A 1 130 ? -13.049 -6.424 12.659 1.00 94.69 130 GLU A C 1
ATOM 1046 O O . GLU A 1 130 ? -13.989 -6.539 13.447 1.00 94.69 130 GLU A O 1
ATOM 1051 N N . LYS A 1 131 ? -12.115 -5.479 12.829 1.00 92.12 131 LYS A N 1
ATOM 1052 C CA . LYS A 1 131 ? -12.155 -4.517 13.938 1.00 92.12 131 LYS A CA 1
ATOM 1053 C C . LYS A 1 131 ? -13.412 -3.647 13.889 1.00 92.12 131 LYS A C 1
ATOM 1055 O O . LYS A 1 131 ? -14.020 -3.412 14.932 1.00 92.12 131 LYS A O 1
ATOM 1060 N N . ASN A 1 132 ? -13.782 -3.148 12.712 1.00 91.69 132 ASN A N 1
ATOM 1061 C CA . ASN A 1 132 ? -14.980 -2.327 12.551 1.00 91.69 132 ASN A CA 1
ATOM 1062 C C . ASN A 1 132 ? -16.239 -3.142 12.848 1.00 91.69 132 ASN A C 1
ATOM 1064 O O . ASN A 1 132 ? -17.058 -2.711 13.649 1.00 91.69 132 ASN A O 1
ATOM 1068 N N . PHE A 1 133 ? -16.325 -4.360 12.315 1.00 91.88 133 PHE A N 1
ATOM 1069 C CA . PHE A 1 133 ? -17.423 -5.278 12.592 1.00 91.88 133 PHE A CA 1
ATOM 1070 C C . PHE A 1 133 ? -17.585 -5.560 14.094 1.00 91.88 133 PHE A C 1
ATOM 1072 O O . PHE A 1 133 ? -18.689 -5.469 14.627 1.00 91.88 133 PHE A O 1
ATOM 1079 N N . LEU A 1 134 ? -16.489 -5.839 14.809 1.00 89.81 134 LEU A N 1
ATOM 1080 C CA . LEU A 1 134 ? -16.522 -6.040 16.261 1.00 89.81 134 LEU A CA 1
ATOM 1081 C C . LEU A 1 134 ? -16.964 -4.780 17.019 1.00 89.81 134 LEU A C 1
ATOM 1083 O O . LEU A 1 134 ? -17.748 -4.881 17.962 1.00 89.81 134 LEU A O 1
ATOM 1087 N N . ASN A 1 135 ? -16.483 -3.600 16.617 1.00 87.56 135 ASN A N 1
ATOM 1088 C CA . ASN A 1 135 ? -16.898 -2.337 17.229 1.00 87.56 135 ASN A CA 1
ATOM 1089 C C . ASN A 1 135 ? -18.392 -2.069 17.016 1.00 87.56 135 ASN A C 1
ATOM 1091 O O . ASN A 1 135 ? -19.064 -1.658 17.960 1.00 87.56 135 ASN A O 1
ATOM 1095 N N . ASP A 1 136 ? -18.911 -2.345 15.820 1.00 89.25 136 ASP A N 1
ATOM 1096 C CA . ASP A 1 136 ? -20.328 -2.177 15.497 1.00 89.25 136 ASP A CA 1
ATOM 1097 C C . ASP A 1 136 ? -21.197 -3.140 16.319 1.00 89.25 136 ASP A C 1
ATOM 1099 O O . ASP A 1 136 ? -22.195 -2.720 16.905 1.00 89.25 136 ASP A O 1
ATOM 1103 N N . LEU A 1 137 ? -20.789 -4.409 16.455 1.00 89.81 137 LEU A N 1
ATOM 1104 C CA . LEU A 1 137 ? -21.483 -5.382 17.308 1.00 89.81 137 LEU A CA 1
ATOM 1105 C C . LEU A 1 137 ? -21.509 -4.955 18.781 1.00 89.81 137 LEU A C 1
ATOM 1107 O O . LEU A 1 137 ? -22.552 -5.031 19.430 1.00 89.81 137 LEU A O 1
ATOM 1111 N N . ILE A 1 138 ? -20.373 -4.499 19.317 1.00 89.81 138 ILE A N 1
ATOM 1112 C CA . ILE A 1 138 ? -20.283 -4.017 20.702 1.00 89.81 138 ILE A CA 1
ATOM 1113 C C . ILE A 1 138 ? -21.148 -2.765 20.888 1.00 89.81 138 ILE A C 1
ATOM 1115 O O . ILE A 1 138 ? -21.855 -2.652 21.892 1.00 89.81 138 ILE A O 1
ATOM 1119 N N . GLY A 1 139 ? -21.096 -1.834 19.932 1.00 84.12 139 GLY A N 1
ATOM 1120 C CA . GLY A 1 139 ? -21.836 -0.575 19.958 1.00 84.12 139 GLY A CA 1
ATOM 1121 C C . GLY A 1 139 ? -23.350 -0.768 19.924 1.00 84.12 139 GLY A C 1
ATOM 1122 O O . GLY A 1 139 ? -24.053 -0.113 20.688 1.00 84.12 139 GLY A O 1
ATOM 1123 N N . LEU A 1 140 ? -23.839 -1.692 19.091 1.00 84.62 140 LEU A N 1
ATOM 1124 C CA . LEU A 1 140 ? -25.264 -2.005 18.952 1.00 84.62 140 LEU A CA 1
ATOM 1125 C C . LEU A 1 140 ? -25.802 -2.938 20.044 1.00 84.62 140 LEU A C 1
ATOM 1127 O O . LEU A 1 140 ? -27.015 -3.139 20.124 1.00 84.62 140 LEU A O 1
ATOM 1131 N N . CYS A 1 141 ? -24.933 -3.523 20.873 1.00 87.31 141 CYS A N 1
ATOM 1132 C CA . CYS A 1 141 ? -25.372 -4.383 21.962 1.00 87.31 141 CYS A CA 1
ATOM 1133 C C . CYS A 1 141 ? -26.238 -3.577 22.952 1.00 87.31 141 CYS A C 1
ATOM 1135 O O . CYS A 1 141 ? -25.766 -2.564 23.479 1.00 87.31 141 CYS A O 1
ATOM 1137 N N . PRO A 1 142 ? -27.485 -4.007 23.230 1.00 83.38 142 PRO A N 1
ATOM 1138 C CA . PRO A 1 142 ? -28.357 -3.318 24.178 1.00 83.38 142 PRO A CA 1
ATOM 1139 C C . PRO A 1 142 ? -27.858 -3.444 25.623 1.00 83.38 142 PRO A C 1
ATOM 1141 O O . PRO A 1 142 ? -28.180 -2.598 26.457 1.00 83.38 142 PRO A O 1
ATOM 1144 N N . ASP A 1 143 ? -27.060 -4.473 25.913 1.00 86.56 143 ASP A N 1
ATOM 1145 C CA . ASP A 1 143 ? -26.443 -4.657 27.218 1.00 86.56 143 ASP A CA 1
ATOM 1146 C C . ASP A 1 143 ? -25.198 -3.781 27.360 1.00 86.56 143 ASP A C 1
ATOM 1148 O O . ASP A 1 143 ? -24.406 -3.603 26.431 1.00 86.56 143 ASP A O 1
ATOM 1152 N N . SER A 1 144 ? -25.004 -3.243 28.564 1.00 86.06 144 SER A N 1
ATOM 1153 C CA . SER A 1 144 ? -23.816 -2.462 28.899 1.00 86.06 144 SER A CA 1
ATOM 1154 C C . SER A 1 144 ? -22.570 -3.345 28.850 1.00 86.06 144 SER A C 1
ATOM 1156 O O . SER A 1 144 ? -22.392 -4.225 29.692 1.00 86.06 144 SER A O 1
ATOM 1158 N N . ILE A 1 145 ? -21.662 -3.049 27.922 1.00 87.94 145 ILE A N 1
ATOM 1159 C CA . ILE A 1 145 ? -20.364 -3.713 27.798 1.00 87.94 145 ILE A CA 1
ATOM 1160 C C . ILE A 1 145 ? -19.277 -2.750 28.264 1.00 87.94 145 ILE A C 1
ATOM 1162 O O . ILE A 1 145 ? -19.030 -1.711 27.645 1.00 87.94 145 ILE A O 1
ATOM 1166 N N . ILE A 1 146 ? -18.588 -3.134 29.341 1.00 88.12 146 ILE A N 1
ATOM 1167 C CA . ILE A 1 146 ? -17.437 -2.405 29.875 1.00 88.12 146 ILE A CA 1
ATOM 1168 C C . ILE A 1 146 ? -16.249 -3.358 29.980 1.00 88.12 146 ILE A C 1
ATOM 1170 O O . ILE A 1 146 ? -16.268 -4.322 30.742 1.00 88.12 146 ILE A O 1
ATOM 1174 N N . GLY A 1 147 ? -15.194 -3.079 29.219 1.00 87.44 147 GLY A N 1
ATOM 1175 C CA . GLY A 1 147 ? -13.956 -3.857 29.224 1.00 87.44 147 GLY A CA 1
ATOM 1176 C C . GLY A 1 147 ? -12.807 -3.073 29.844 1.00 87.44 147 GLY A C 1
ATOM 1177 O O . GLY A 1 147 ? -12.668 -1.875 29.605 1.00 87.44 147 GLY A O 1
ATOM 1178 N N . VAL A 1 148 ? -11.945 -3.751 30.607 1.00 85.56 148 VAL A N 1
ATOM 1179 C CA . VAL A 1 148 ? -10.790 -3.141 31.291 1.00 85.56 148 VAL A CA 1
ATOM 1180 C C . VAL A 1 148 ? -9.476 -3.842 30.954 1.00 85.56 148 VAL A C 1
ATOM 1182 O O . VAL A 1 148 ? -9.439 -5.042 30.675 1.00 85.56 148 VAL A O 1
ATOM 1185 N N . ASN A 1 149 ? -8.357 -3.121 30.998 1.00 84.38 149 ASN A N 1
ATOM 1186 C CA . ASN A 1 149 ? -7.029 -3.730 30.911 1.00 84.38 149 ASN A CA 1
ATOM 1187 C C . ASN A 1 149 ? -6.599 -4.357 32.258 1.00 84.38 149 ASN A C 1
ATOM 1189 O O . ASN A 1 149 ? -7.312 -4.286 33.256 1.00 84.38 149 ASN A O 1
ATOM 1193 N N . ARG A 1 150 ? -5.400 -4.960 32.314 1.00 80.00 150 ARG A N 1
ATOM 1194 C CA . ARG A 1 150 ? -4.869 -5.592 33.545 1.00 80.00 150 ARG A CA 1
ATOM 1195 C C . ARG A 1 150 ? -4.672 -4.624 34.721 1.00 80.00 150 ARG A C 1
ATOM 1197 O O . ARG A 1 150 ? -4.541 -5.074 35.850 1.00 80.00 150 ARG A O 1
ATOM 1204 N N . LYS A 1 151 ? -4.622 -3.316 34.462 1.00 81.50 151 LYS A N 1
ATOM 1205 C CA . LYS A 1 151 ? -4.531 -2.266 35.485 1.00 81.50 151 LYS A CA 1
ATOM 1206 C C . LYS A 1 151 ? -5.912 -1.732 35.892 1.00 81.50 151 LYS A C 1
ATOM 1208 O O . LYS A 1 151 ? -5.966 -0.758 36.629 1.00 81.50 151 LYS A O 1
ATOM 1213 N N . GLY A 1 152 ? -7.002 -2.317 35.384 1.00 82.00 152 GLY A N 1
ATOM 1214 C CA . GLY A 1 152 ? -8.377 -1.891 35.654 1.00 82.00 152 GLY A CA 1
ATOM 1215 C C . GLY A 1 152 ? -8.804 -0.606 34.938 1.00 82.00 152 GLY A C 1
ATOM 1216 O O . GLY A 1 152 ? -9.879 -0.084 35.230 1.00 82.00 152 GLY A O 1
ATOM 1217 N N . ILE A 1 153 ? -7.992 -0.095 34.004 1.00 88.12 153 ILE A N 1
ATOM 1218 C CA . ILE A 1 153 ? -8.345 1.070 33.180 1.00 88.12 153 ILE A CA 1
ATOM 1219 C C . ILE A 1 153 ? -9.307 0.633 32.080 1.00 88.12 153 ILE A C 1
ATOM 1221 O O . ILE A 1 153 ? -9.070 -0.390 31.431 1.00 88.12 153 ILE A O 1
ATOM 1225 N N . ILE A 1 154 ? -10.370 1.407 31.875 1.00 90.94 154 ILE A N 1
ATOM 1226 C CA . ILE A 1 154 ? -11.417 1.128 30.888 1.00 90.94 154 ILE A CA 1
ATOM 1227 C C . ILE A 1 154 ? -10.844 1.246 29.471 1.00 90.94 154 ILE A C 1
ATOM 1229 O O . ILE A 1 154 ? -10.149 2.205 29.148 1.00 90.94 154 ILE A O 1
ATOM 1233 N N . ILE A 1 155 ? -11.120 0.248 28.633 1.00 92.62 155 ILE A N 1
ATOM 1234 C CA . ILE A 1 155 ? -10.681 0.165 27.229 1.00 92.62 155 ILE A CA 1
ATOM 1235 C C . ILE A 1 155 ? -11.829 -0.120 26.253 1.00 92.62 155 ILE A C 1
ATOM 1237 O O . ILE A 1 155 ? -11.663 0.093 25.059 1.00 92.62 155 ILE A O 1
ATOM 1241 N N . ILE A 1 156 ? -12.976 -0.594 26.748 1.00 92.06 156 ILE A N 1
ATOM 1242 C CA . ILE A 1 156 ? -14.210 -0.780 25.976 1.00 92.06 156 ILE A CA 1
ATOM 1243 C C . ILE A 1 156 ? -15.339 -0.158 26.785 1.00 92.06 156 ILE A C 1
ATOM 1245 O O . ILE A 1 156 ? -15.445 -0.423 27.985 1.00 92.06 156 ILE A O 1
ATOM 1249 N N . PHE A 1 157 ? -16.156 0.658 26.129 1.00 92.31 157 PHE A N 1
ATOM 1250 C CA . PHE A 1 157 ? -17.312 1.307 26.726 1.00 92.31 157 PHE A CA 1
ATOM 1251 C C . PHE A 1 157 ? -18.350 1.556 25.633 1.00 92.31 157 PHE A C 1
ATOM 1253 O O . PHE A 1 157 ? -18.153 2.431 24.793 1.00 92.31 157 PHE A O 1
ATOM 1260 N N . ASN A 1 158 ? -19.386 0.720 25.571 1.00 92.94 158 ASN A N 1
ATOM 1261 C CA . ASN A 1 158 ? -20.387 0.821 24.509 1.00 92.94 158 ASN A CA 1
ATOM 1262 C C . ASN A 1 158 ? -21.475 1.863 24.815 1.00 92.94 158 ASN A C 1
ATOM 1264 O O . ASN A 1 158 ? -21.570 2.377 25.928 1.00 92.94 158 ASN A O 1
ATOM 1268 N N . GLN A 1 159 ? -22.331 2.148 23.829 1.00 91.69 159 GLN A N 1
ATOM 1269 C CA . GLN A 1 159 ? -23.396 3.146 23.958 1.00 91.69 159 GLN A CA 1
ATOM 1270 C C . GLN A 1 159 ? -24.379 2.811 25.094 1.00 91.69 159 GLN A C 1
ATOM 1272 O O . GLN A 1 159 ? -24.822 3.699 25.821 1.00 91.69 159 GLN A O 1
ATOM 1277 N N . ALA A 1 160 ? -24.687 1.529 25.304 1.00 90.12 160 ALA A N 1
ATOM 1278 C CA . ALA A 1 160 ? -25.515 1.101 26.428 1.00 90.12 160 ALA A CA 1
ATOM 1279 C C . ALA A 1 160 ? -24.865 1.417 27.788 1.00 90.12 160 ALA A C 1
ATOM 1281 O O . ALA A 1 160 ? -25.553 1.872 28.703 1.00 90.12 160 ALA A O 1
ATOM 1282 N N . ALA A 1 161 ? -23.544 1.249 27.921 1.00 89.88 161 ALA A N 1
ATOM 1283 C CA . ALA A 1 161 ? -22.803 1.643 29.117 1.00 89.88 161 ALA A CA 1
ATOM 1284 C C . ALA A 1 161 ? -22.825 3.165 29.330 1.00 89.88 161 ALA A C 1
ATOM 1286 O O . ALA A 1 161 ? -22.973 3.613 30.471 1.00 89.88 161 ALA A O 1
ATOM 1287 N N . GLU A 1 162 ? -22.747 3.965 28.262 1.00 90.88 162 GLU A N 1
ATOM 1288 C CA . GLU A 1 162 ? -22.886 5.424 28.365 1.00 90.88 162 GLU A CA 1
ATOM 1289 C C . GLU A 1 162 ? -24.253 5.821 28.927 1.00 90.88 162 GLU A C 1
ATOM 1291 O O . GLU A 1 162 ? -24.340 6.569 29.903 1.00 90.88 162 GLU A O 1
ATOM 1296 N N . LEU A 1 163 ? -25.323 5.253 28.365 1.00 87.81 163 LEU A N 1
ATOM 1297 C CA . LEU A 1 163 ? -26.697 5.503 28.804 1.00 87.81 163 LEU A CA 1
ATOM 1298 C C . LEU A 1 163 ? -26.939 5.042 30.247 1.00 87.81 163 LEU A C 1
ATOM 1300 O O . LEU A 1 163 ? -27.624 5.722 31.014 1.00 87.81 163 LEU A O 1
ATOM 1304 N N . LEU A 1 164 ? -26.379 3.892 30.625 1.00 85.50 164 LEU A N 1
ATOM 1305 C CA . LEU A 1 164 ? -26.563 3.301 31.947 1.00 85.50 164 LEU A CA 1
ATOM 1306 C C . LEU A 1 164 ? -25.820 4.089 33.034 1.00 85.50 164 LEU A C 1
ATOM 1308 O O . LEU A 1 164 ? -26.380 4.399 34.090 1.00 85.50 164 LEU A O 1
ATOM 1312 N N . THR A 1 165 ? -24.553 4.413 32.777 1.00 85.38 165 THR A N 1
ATOM 1313 C CA . THR A 1 165 ? -23.646 5.009 33.768 1.00 85.38 165 THR A CA 1
ATOM 1314 C C . THR A 1 165 ? -23.688 6.539 33.790 1.00 85.38 165 THR A C 1
ATOM 1316 O O . THR A 1 165 ? -23.404 7.132 34.833 1.00 85.38 165 THR A O 1
ATOM 1319 N N . GLY A 1 166 ? -24.058 7.184 32.678 1.00 87.50 166 GLY A N 1
ATOM 1320 C CA . GLY A 1 166 ? -24.034 8.639 32.508 1.00 87.50 166 GLY A CA 1
ATOM 1321 C C . GLY A 1 166 ? -22.651 9.229 32.205 1.00 87.50 166 GLY A C 1
ATOM 1322 O O . GLY A 1 166 ? -22.464 10.440 32.335 1.00 87.50 166 GLY A O 1
ATOM 1323 N N . TYR A 1 167 ? -21.675 8.396 31.848 1.00 89.81 167 TYR A N 1
ATOM 1324 C CA . TYR A 1 167 ? -20.371 8.829 31.343 1.00 89.81 167 TYR A CA 1
ATOM 1325 C C . TYR A 1 167 ? -20.293 8.609 29.836 1.00 89.81 167 TYR A C 1
ATOM 1327 O O . TYR A 1 167 ? -20.847 7.639 29.338 1.00 89.81 167 TYR A O 1
ATOM 1335 N N . SER A 1 168 ? -19.575 9.460 29.113 1.00 92.62 168 SER A N 1
ATOM 1336 C CA . SER A 1 168 ? -19.225 9.188 27.718 1.00 92.62 168 SER A CA 1
ATOM 1337 C C . SER A 1 168 ? -17.969 8.319 27.620 1.00 92.62 168 SER A C 1
ATOM 1339 O O . SER A 1 168 ? -17.073 8.384 28.466 1.00 92.62 168 SER A O 1
ATOM 1341 N N . ALA A 1 169 ? -17.854 7.546 26.544 1.00 91.94 169 ALA A N 1
ATOM 1342 C CA . ALA A 1 169 ? -16.692 6.732 26.222 1.00 91.94 169 ALA A CA 1
ATOM 1343 C C . ALA A 1 169 ? -15.407 7.580 26.186 1.00 91.94 169 ALA A C 1
ATOM 1345 O O . ALA A 1 169 ? -14.368 7.148 26.682 1.00 91.94 169 ALA A O 1
ATOM 1346 N N . ASN A 1 170 ? -15.495 8.818 25.688 1.00 93.56 170 ASN A N 1
ATOM 1347 C CA . ASN A 1 170 ? -14.375 9.765 25.629 1.00 93.56 170 ASN A CA 1
ATOM 1348 C C . ASN A 1 170 ? -13.881 10.226 27.011 1.00 93.56 170 ASN A C 1
ATOM 1350 O O . ASN A 1 170 ? -12.703 10.553 27.149 1.00 93.56 170 ASN A O 1
ATOM 1354 N N . GLU A 1 171 ? -14.752 10.264 28.023 1.00 91.81 171 GLU A N 1
ATOM 1355 C CA . GLU A 1 171 ? -14.370 10.602 29.402 1.00 91.81 171 GLU A CA 1
ATOM 1356 C C . GLU A 1 171 ? -13.688 9.423 30.110 1.00 91.81 171 GLU A C 1
ATOM 1358 O O . GLU A 1 171 ? -12.831 9.629 30.967 1.00 91.81 171 GLU A O 1
ATOM 1363 N N . VAL A 1 172 ? -14.070 8.184 29.780 1.00 93.25 172 VAL A N 1
ATOM 1364 C CA . VAL A 1 172 ? -13.686 7.007 30.577 1.00 93.25 172 VAL A CA 1
ATOM 1365 C C . VAL A 1 172 ? -12.576 6.172 29.944 1.00 93.25 172 VAL A C 1
ATOM 1367 O O . VAL A 1 172 ? -11.710 5.666 30.666 1.00 93.25 172 VAL A O 1
ATOM 1370 N N . ILE A 1 173 ? -12.566 6.013 28.616 1.00 93.69 173 ILE A N 1
ATOM 1371 C CA . ILE A 1 173 ? -11.629 5.122 27.919 1.00 93.69 173 ILE A CA 1
ATOM 1372 C C . ILE A 1 173 ? -10.203 5.661 28.052 1.00 93.69 173 ILE A C 1
ATOM 1374 O O . ILE A 1 173 ? -9.901 6.803 27.716 1.00 93.69 173 ILE A O 1
ATOM 1378 N N . GLY A 1 174 ? -9.303 4.820 28.564 1.00 93.50 174 GLY A N 1
ATOM 1379 C CA . GLY A 1 174 ? -7.891 5.137 28.789 1.00 93.50 174 GLY A CA 1
ATOM 1380 C C . GLY A 1 174 ? -7.621 6.089 29.959 1.00 93.50 174 GLY A C 1
ATOM 1381 O O . GLY A 1 174 ? -6.468 6.218 30.367 1.00 93.50 174 GLY A O 1
ATOM 1382 N N . GLN A 1 175 ? -8.658 6.716 30.517 1.00 93.00 175 GLN A N 1
ATOM 1383 C CA . GLN A 1 175 ? -8.542 7.784 31.511 1.00 93.00 175 GLN A CA 1
ATOM 1384 C C . GLN A 1 175 ? -9.023 7.349 32.897 1.00 93.00 175 GLN A C 1
ATOM 1386 O O . GLN A 1 175 ? -8.449 7.761 33.904 1.00 93.00 175 GLN A O 1
ATOM 1391 N N . MET A 1 176 ? -10.042 6.488 32.969 1.00 89.62 176 MET A N 1
ATOM 1392 C CA . MET A 1 176 ? -10.679 6.110 34.229 1.00 89.62 176 MET A CA 1
ATOM 1393 C C . MET A 1 176 ? -10.455 4.641 34.586 1.00 89.62 176 MET A C 1
ATOM 1395 O O . MET A 1 176 ? -10.503 3.736 33.750 1.00 89.62 176 MET A O 1
ATOM 1399 N N . HIS A 1 177 ? -10.236 4.402 35.879 1.00 89.19 177 HIS A N 1
ATOM 1400 C CA . HIS A 1 177 ? -10.283 3.065 36.459 1.00 89.19 177 HIS A CA 1
ATOM 1401 C C . HIS A 1 177 ? -11.746 2.661 36.677 1.00 89.19 177 HIS A C 1
ATOM 1403 O O . HIS A 1 177 ? -12.531 3.467 37.167 1.00 89.19 177 HIS A O 1
ATOM 1409 N N . ILE A 1 178 ? -12.114 1.411 36.391 1.00 82.25 178 ILE A N 1
ATOM 1410 C CA . ILE A 1 178 ? -13.509 0.929 36.474 1.00 82.25 178 ILE A CA 1
ATOM 1411 C C . ILE A 1 178 ? -14.179 1.173 37.826 1.00 82.25 178 ILE A C 1
ATOM 1413 O O . ILE A 1 178 ? -15.353 1.513 37.897 1.00 82.25 178 ILE A O 1
ATOM 1417 N N . LEU A 1 179 ? -13.408 1.074 38.908 1.00 79.31 179 LEU A N 1
ATOM 1418 C CA . LEU A 1 179 ? -13.900 1.343 40.261 1.00 79.31 179 LEU A CA 1
ATOM 1419 C C . LEU A 1 179 ? -14.381 2.787 40.464 1.00 79.31 179 LEU A C 1
ATOM 1421 O O . LEU A 1 179 ? -15.190 3.008 41.351 1.00 79.31 179 LEU A O 1
ATOM 1425 N N . ALA A 1 180 ? -13.927 3.749 39.655 1.00 81.75 180 ALA A N 1
ATOM 1426 C CA . ALA A 1 180 ? -14.380 5.137 39.735 1.00 81.75 180 ALA A CA 1
ATOM 1427 C C . ALA A 1 180 ? -15.809 5.336 39.199 1.00 81.75 180 ALA A C 1
ATOM 1429 O O . ALA A 1 180 ? -16.434 6.339 39.519 1.00 81.75 180 ALA A O 1
ATOM 1430 N N . ILE A 1 181 ? -16.335 4.391 38.408 1.00 77.94 181 ILE A N 1
ATOM 1431 C CA . ILE A 1 181 ? -17.749 4.389 37.991 1.00 77.94 181 ILE A CA 1
ATOM 1432 C C . ILE A 1 181 ? -18.651 3.978 39.163 1.00 77.94 181 ILE A C 1
ATOM 1434 O O . ILE A 1 181 ? -19.819 4.356 39.233 1.00 77.94 181 ILE A O 1
ATOM 1438 N N . TYR A 1 182 ? -18.111 3.211 40.107 1.00 70.50 182 TYR A N 1
ATOM 1439 C CA . TYR A 1 182 ? -18.835 2.727 41.268 1.00 70.50 182 TYR A CA 1
ATOM 1440 C C . TYR A 1 182 ? -18.700 3.746 42.401 1.00 70.50 182 TYR A C 1
ATOM 1442 O O . TYR A 1 182 ? -17.713 3.757 43.129 1.00 70.50 182 TYR A O 1
ATOM 1450 N N . ASN A 1 183 ? -19.718 4.595 42.567 1.00 64.88 183 ASN A N 1
ATOM 1451 C CA . ASN A 1 183 ? -19.798 5.675 43.567 1.00 64.88 183 ASN A CA 1
ATOM 1452 C C . ASN A 1 183 ? -19.820 5.209 45.050 1.00 64.88 183 ASN A C 1
ATOM 1454 O O . ASN A 1 183 ? -20.296 5.930 45.923 1.00 64.88 183 ASN A O 1
ATOM 1458 N N . SER A 1 184 ? -19.330 4.006 45.363 1.00 68.69 184 SER A N 1
ATOM 1459 C CA . SER A 1 184 ? -19.196 3.474 46.722 1.00 68.69 184 SER A CA 1
ATOM 1460 C C . SER A 1 184 ? -17.816 2.840 46.900 1.00 68.69 184 SER A C 1
ATOM 1462 O O . SER A 1 184 ? -17.502 1.831 46.266 1.00 68.69 184 SER A O 1
ATOM 1464 N N . GLU A 1 185 ? -16.995 3.406 47.793 1.00 65.81 185 GLU A N 1
ATOM 1465 C CA . GLU A 1 185 ? -15.685 2.836 48.146 1.00 65.81 185 GLU A CA 1
ATOM 1466 C C . GLU A 1 185 ? -15.796 1.412 48.700 1.00 65.81 185 GLU A C 1
ATOM 1468 O O . GLU A 1 185 ? -14.901 0.590 48.499 1.00 65.81 185 GLU A O 1
ATOM 1473 N N . GLU A 1 186 ? -16.879 1.123 49.416 1.00 67.81 186 GLU A N 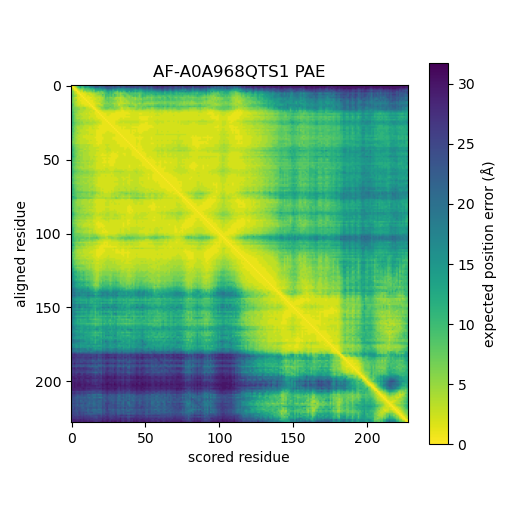1
ATOM 1474 C CA . GLU A 1 186 ? -17.118 -0.173 50.041 1.00 67.81 186 GLU A CA 1
ATOM 1475 C C . GLU A 1 186 ? -17.449 -1.230 48.980 1.00 67.81 186 GLU A C 1
ATOM 1477 O O . GLU A 1 186 ? -16.834 -2.298 48.953 1.00 67.81 186 GLU A O 1
ATOM 1482 N N . LEU A 1 187 ? -18.305 -0.874 48.015 1.00 67.06 187 LEU A N 1
ATOM 1483 C CA . LEU A 1 187 ? -18.610 -1.708 46.853 1.00 67.06 187 LEU A CA 1
ATOM 1484 C C . LEU A 1 187 ? -17.372 -1.906 45.967 1.00 67.06 187 LEU A C 1
ATOM 1486 O O . LEU A 1 187 ? -17.100 -3.014 45.513 1.00 67.06 187 LEU A O 1
ATOM 1490 N N . ALA A 1 188 ? -16.579 -0.854 45.756 1.00 65.81 188 ALA A N 1
ATOM 1491 C CA . ALA A 1 188 ? -15.345 -0.932 44.986 1.00 65.81 188 ALA A CA 1
ATOM 1492 C C . ALA A 1 188 ? -14.310 -1.863 45.639 1.00 65.81 188 ALA A C 1
ATOM 1494 O O . ALA A 1 188 ? -13.650 -2.635 44.938 1.00 65.81 188 ALA A O 1
ATOM 1495 N N . LYS A 1 189 ? -14.174 -1.824 46.973 1.00 69.06 189 LYS A N 1
ATOM 1496 C CA . LYS A 1 189 ? -13.308 -2.737 47.740 1.00 69.06 189 LYS A CA 1
ATOM 1497 C C . LYS A 1 189 ? -13.806 -4.182 47.666 1.00 69.06 189 LYS A C 1
ATOM 1499 O O . LYS A 1 189 ? -12.980 -5.074 47.466 1.00 69.06 189 LYS A O 1
ATOM 1504 N N . ASP A 1 190 ? -15.115 -4.412 47.768 1.00 69.31 190 ASP A N 1
ATOM 1505 C CA . ASP A 1 190 ? -15.714 -5.751 47.665 1.00 69.31 190 ASP A CA 1
ATOM 1506 C C . ASP A 1 190 ? -15.552 -6.349 46.256 1.00 69.31 190 ASP A C 1
ATOM 1508 O O . ASP A 1 190 ? -15.037 -7.457 46.103 1.00 69.31 190 ASP A O 1
ATOM 1512 N N . ILE A 1 191 ? -15.866 -5.574 45.211 1.00 67.69 191 ILE A N 1
ATOM 1513 C CA . ILE A 1 191 ? -15.668 -5.963 43.806 1.00 67.69 191 ILE A CA 1
ATOM 1514 C C . ILE A 1 191 ? -14.191 -6.254 43.534 1.00 67.69 191 ILE A C 1
ATOM 1516 O O . ILE A 1 191 ? -13.860 -7.283 42.951 1.00 67.69 191 ILE A O 1
ATOM 1520 N N . LYS A 1 192 ? -13.276 -5.395 44.003 1.00 67.81 192 LYS A N 1
ATOM 1521 C CA . LYS A 1 192 ? -11.833 -5.623 43.865 1.00 67.81 192 LYS A CA 1
ATOM 1522 C C . LYS A 1 192 ? -11.429 -6.944 44.522 1.00 67.81 192 LYS A C 1
ATOM 1524 O O . LYS A 1 192 ? -10.739 -7.745 43.900 1.00 67.81 192 LYS A O 1
ATOM 1529 N N . LYS A 1 193 ? -11.877 -7.203 45.753 1.00 68.94 193 LYS A N 1
ATOM 1530 C CA . LYS A 1 193 ? -11.570 -8.448 46.468 1.00 68.94 193 LYS A CA 1
ATOM 1531 C C . LYS A 1 193 ? -12.077 -9.678 45.709 1.00 68.94 193 LYS A C 1
ATOM 1533 O O . LYS A 1 193 ? -11.340 -10.653 45.626 1.00 68.94 193 LYS A O 1
ATOM 1538 N N . LYS A 1 194 ? -13.276 -9.617 45.123 1.00 65.62 194 LYS A N 1
ATOM 1539 C CA . LYS A 1 194 ? -13.876 -10.711 44.339 1.00 65.62 194 LYS A CA 1
ATOM 1540 C C . LYS A 1 194 ? -13.161 -10.946 43.005 1.00 65.62 194 LYS A C 1
ATOM 1542 O O . LYS A 1 194 ? -12.777 -12.075 42.734 1.00 65.62 194 LYS A O 1
ATOM 1547 N N . ILE A 1 195 ? -12.869 -9.896 42.231 1.00 62.34 195 ILE A N 1
ATOM 1548 C CA . ILE A 1 195 ? -12.157 -10.004 40.939 1.00 62.34 195 ILE A CA 1
ATOM 1549 C C . ILE A 1 195 ? -10.769 -10.643 41.089 1.00 62.34 195 ILE A C 1
ATOM 1551 O O . ILE A 1 195 ? -10.338 -11.384 40.213 1.00 62.34 195 ILE A O 1
ATOM 1555 N N . TYR A 1 196 ? -10.048 -10.354 42.176 1.00 63.06 196 TYR A N 1
ATOM 1556 C CA . TYR A 1 196 ? -8.701 -10.895 42.403 1.00 63.06 196 TYR A CA 1
ATOM 1557 C C . TYR A 1 196 ? -8.683 -12.180 43.251 1.00 63.06 196 TYR A C 1
ATOM 1559 O O . TYR A 1 196 ? -7.608 -12.719 43.513 1.00 63.06 196 TYR A O 1
ATOM 1567 N N . CYS A 1 197 ? -9.841 -12.673 43.703 1.00 61.91 197 CYS A N 1
ATOM 1568 C CA . CYS A 1 197 ? -9.942 -13.908 44.478 1.00 61.91 197 CYS A CA 1
ATOM 1569 C C . CYS A 1 197 ? -9.941 -15.131 43.551 1.00 61.91 197 CYS A C 1
ATOM 1571 O O . CYS A 1 197 ? -10.616 -15.135 42.525 1.00 61.91 197 CYS A O 1
ATOM 1573 N N . SER A 1 198 ? -9.243 -16.200 43.942 1.00 58.12 198 SER A N 1
ATOM 1574 C CA . SER A 1 198 ? -9.199 -17.476 43.210 1.00 58.12 198 SER A CA 1
ATOM 1575 C C . SER A 1 198 ? -10.571 -18.123 42.997 1.00 58.12 198 SER A C 1
ATOM 1577 O O . SER A 1 198 ? -10.727 -18.904 42.061 1.00 58.12 198 SER A O 1
ATOM 1579 N N . ASP A 1 199 ? -11.554 -17.790 43.837 1.00 52.41 199 ASP A N 1
ATOM 1580 C CA . ASP A 1 199 ? -12.899 -18.364 43.785 1.00 52.41 199 ASP A CA 1
ATOM 1581 C C . ASP A 1 199 ? -13.829 -17.663 42.782 1.00 52.41 199 ASP A C 1
ATOM 1583 O O . ASP A 1 199 ? -14.740 -18.309 42.286 1.00 52.41 199 ASP A O 1
ATOM 1587 N N . PHE A 1 200 ? -13.576 -16.390 42.441 1.00 48.91 200 PHE A N 1
ATOM 1588 C CA . PHE A 1 200 ? -14.446 -15.569 41.574 1.00 48.91 200 PHE A CA 1
ATOM 1589 C C . PHE A 1 200 ? -13.739 -14.970 40.343 1.00 48.91 200 PHE A C 1
ATOM 1591 O O . PHE A 1 200 ? -14.407 -14.546 39.406 1.00 48.91 200 PHE A O 1
ATOM 1598 N N . GLY A 1 201 ? -12.405 -14.901 40.328 1.00 51.69 201 GLY A N 1
ATOM 1599 C CA . GLY A 1 201 ? -11.618 -14.348 39.216 1.00 51.69 201 GLY A CA 1
ATOM 1600 C C . GLY A 1 201 ? -10.228 -14.974 39.056 1.00 51.69 201 GLY A C 1
ATOM 1601 O O . GLY A 1 201 ? -9.362 -14.424 38.373 1.00 51.69 201 GLY A O 1
ATOM 1602 N N . GLY A 1 202 ? -10.004 -16.138 39.678 1.00 53.31 202 GLY A N 1
ATOM 1603 C CA . GLY A 1 202 ? -8.861 -16.998 39.380 1.00 53.31 202 GLY A CA 1
ATOM 1604 C C . GLY A 1 202 ? -8.925 -17.538 37.950 1.00 53.31 202 GLY A C 1
ATOM 1605 O O . GLY A 1 202 ? -9.999 -17.641 37.361 1.00 53.31 202 GLY A O 1
ATOM 1606 N N . VAL A 1 203 ? -7.766 -17.897 37.386 1.00 47.25 203 VAL A N 1
ATOM 1607 C CA . VAL A 1 203 ? -7.656 -18.418 36.012 1.00 47.25 203 VAL A CA 1
ATOM 1608 C C . VAL A 1 203 ? -8.616 -19.601 35.819 1.00 47.25 203 VAL A C 1
ATOM 1610 O O . VAL A 1 203 ? -8.405 -20.662 36.403 1.00 47.25 203 VAL A O 1
ATOM 1613 N N . GLY A 1 204 ? -9.651 -19.420 34.992 1.00 45.75 204 GLY A N 1
ATOM 1614 C CA . GLY A 1 204 ? -10.564 -20.489 34.573 1.00 45.75 204 GLY A CA 1
ATOM 1615 C C . GLY A 1 204 ? -11.875 -20.644 35.359 1.00 45.75 204 GLY A C 1
ATOM 1616 O O . GLY A 1 204 ? -12.550 -21.647 35.142 1.00 45.75 204 GLY A O 1
ATOM 1617 N N . LYS A 1 205 ? -12.266 -19.704 36.237 1.00 51.19 205 LYS A N 1
ATOM 1618 C CA . LYS A 1 205 ? -13.599 -19.697 36.882 1.00 51.19 205 LYS A CA 1
ATOM 1619 C C . LYS A 1 205 ? -14.394 -18.430 36.535 1.00 51.19 205 LYS A C 1
ATOM 1621 O O . LYS A 1 205 ? -14.026 -17.337 36.954 1.00 51.19 205 LYS A O 1
ATOM 1626 N N . LEU A 1 206 ? -15.498 -18.602 35.800 1.00 49.38 206 LEU A N 1
ATOM 1627 C CA . LEU A 1 206 ? -16.491 -17.568 35.478 1.00 49.38 206 LEU A CA 1
ATOM 1628 C C . LEU A 1 206 ? -17.740 -17.750 36.359 1.00 49.38 206 LEU A C 1
ATOM 1630 O O . LEU A 1 206 ? -18.739 -18.301 35.903 1.00 49.38 206 LEU A O 1
ATOM 1634 N N . ASP A 1 207 ? -17.700 -17.274 37.603 1.00 55.72 207 ASP A N 1
ATOM 1635 C CA . ASP A 1 207 ? -18.917 -17.142 38.415 1.00 55.72 207 ASP A CA 1
ATOM 1636 C C . ASP A 1 207 ? -19.410 -15.693 38.343 1.00 55.72 207 ASP A C 1
ATOM 1638 O O . ASP A 1 207 ? -18.803 -14.769 38.893 1.00 55.72 207 ASP A O 1
ATOM 1642 N N . GLY A 1 208 ? -20.503 -15.486 37.605 1.00 57.12 208 GLY A N 1
ATOM 1643 C CA . GLY A 1 208 ? -21.152 -14.184 37.504 1.00 57.12 208 GLY A CA 1
ATOM 1644 C C . GLY A 1 208 ? -21.830 -13.788 38.816 1.00 57.12 208 GLY A C 1
ATOM 1645 O O . GLY A 1 208 ? -22.414 -14.630 39.497 1.00 57.12 208 GLY A O 1
ATOM 1646 N N . TYR A 1 209 ? -21.791 -12.503 39.171 1.00 65.31 209 TYR A N 1
ATOM 1647 C CA . TYR A 1 209 ? -22.548 -11.986 40.313 1.00 65.31 209 TYR A CA 1
ATOM 1648 C C . TYR A 1 209 ? -23.200 -10.638 40.001 1.00 65.31 209 TYR A C 1
ATOM 1650 O O . TYR A 1 209 ? -22.620 -9.782 39.330 1.00 65.31 209 TYR A O 1
ATOM 1658 N N . GLU A 1 210 ? -24.421 -10.451 40.499 1.00 65.75 210 GLU A N 1
ATOM 1659 C CA . GLU A 1 210 ? -25.149 -9.187 40.401 1.00 65.75 210 GLU A CA 1
ATOM 1660 C C . GLU A 1 210 ? -24.798 -8.269 41.573 1.00 65.75 210 GLU A C 1
ATOM 1662 O O . GLU A 1 210 ? -24.740 -8.690 42.731 1.00 65.75 210 GLU A O 1
ATOM 1667 N N . VAL A 1 211 ? -24.600 -6.990 41.274 1.00 70.25 211 VAL A N 1
ATOM 1668 C CA . VAL A 1 211 ? -24.398 -5.929 42.262 1.00 70.25 211 VAL A CA 1
ATOM 1669 C C . VAL A 1 211 ? -25.273 -4.733 41.917 1.00 70.25 211 VAL A C 1
ATOM 1671 O O . VAL A 1 211 ? -25.422 -4.363 40.753 1.00 70.25 211 VAL A O 1
ATOM 1674 N N . GLU A 1 212 ? -25.876 -4.127 42.938 1.00 69.81 212 GLU A N 1
ATOM 1675 C CA . GLU A 1 212 ? -26.623 -2.880 42.787 1.00 69.81 212 GLU A CA 1
ATOM 1676 C C . GLU A 1 212 ? -25.644 -1.701 42.833 1.00 69.81 212 GLU A C 1
ATOM 1678 O O . GLU A 1 212 ? -24.820 -1.589 43.741 1.00 69.81 212 GLU A O 1
ATOM 1683 N N . VAL A 1 213 ? -25.722 -0.833 41.831 1.00 71.69 213 VAL A N 1
ATOM 1684 C CA . VAL A 1 213 ? -24.755 0.231 41.575 1.00 71.69 213 VAL A CA 1
ATOM 1685 C C . VAL A 1 213 ? -25.484 1.555 41.381 1.00 71.69 213 VAL A C 1
ATOM 1687 O O . VAL A 1 213 ? -26.603 1.587 40.873 1.00 71.69 213 VAL A O 1
ATOM 1690 N N . LEU A 1 214 ? -24.854 2.662 41.769 1.00 72.06 214 LEU A N 1
ATOM 1691 C CA . LEU A 1 214 ? -25.345 4.011 41.495 1.00 72.06 214 LEU A CA 1
ATOM 1692 C C . LEU A 1 214 ? -24.629 4.579 40.274 1.00 72.06 214 LEU A C 1
ATOM 1694 O O . LEU A 1 214 ? -23.400 4.575 40.227 1.00 72.06 214 LEU A O 1
ATOM 1698 N N . ASN A 1 215 ? -25.387 5.096 39.312 1.00 73.81 215 ASN A N 1
ATOM 1699 C CA . ASN A 1 215 ? -24.822 5.817 38.175 1.00 73.81 215 ASN A CA 1
ATOM 1700 C C . ASN A 1 215 ? -24.377 7.241 38.574 1.00 73.81 215 ASN A C 1
ATOM 1702 O O . ASN A 1 215 ? -24.560 7.670 39.719 1.00 73.81 215 ASN A O 1
ATOM 1706 N N . ARG A 1 216 ? -23.826 8.006 37.621 1.00 76.19 216 ARG A N 1
ATOM 1707 C CA . ARG A 1 216 ? -23.343 9.381 37.846 1.00 76.19 216 ARG A CA 1
ATOM 1708 C C . ARG A 1 216 ? -24.416 10.331 38.395 1.00 76.19 216 ARG A C 1
ATOM 1710 O O . ARG A 1 216 ? -24.085 11.249 39.136 1.00 76.19 216 ARG A O 1
ATOM 1717 N N . SER A 1 217 ? -25.691 10.108 38.066 1.00 73.00 217 SER A N 1
ATOM 1718 C CA . SER A 1 217 ? -26.820 10.906 38.563 1.00 73.00 217 SER A CA 1
ATOM 1719 C C . SER A 1 217 ? -27.405 10.394 39.888 1.00 73.00 217 SER A C 1
ATOM 1721 O O . SER A 1 217 ? -28.438 10.895 40.323 1.00 73.00 217 SER A O 1
ATOM 1723 N N . GLY A 1 218 ? -26.811 9.368 40.509 1.00 72.19 218 GLY A N 1
ATOM 1724 C CA . GLY A 1 218 ? -27.306 8.762 41.750 1.00 72.19 218 GLY A CA 1
ATOM 1725 C C . GLY A 1 218 ? -28.496 7.807 41.576 1.00 72.19 218 GLY A C 1
ATOM 1726 O O . GLY A 1 218 ? -29.135 7.440 42.559 1.00 72.19 218 GLY A O 1
ATOM 1727 N N . LYS A 1 219 ? -28.817 7.382 40.347 1.00 74.00 219 LYS A N 1
ATOM 1728 C CA . LYS A 1 219 ? -29.863 6.385 40.071 1.00 74.00 219 LYS A CA 1
ATOM 1729 C C . LYS A 1 219 ? -29.301 4.973 40.244 1.00 74.00 219 LYS A C 1
ATOM 1731 O O . LYS A 1 219 ? -28.232 4.661 39.722 1.00 74.00 219 LYS A O 1
ATOM 1736 N N . LYS A 1 220 ? -30.051 4.115 40.941 1.00 76.44 220 LYS A N 1
ATOM 1737 C CA . LYS A 1 220 ? -29.716 2.697 41.123 1.00 76.44 220 LYS A CA 1
ATOM 1738 C C . LYS A 1 220 ? -29.961 1.886 39.848 1.00 76.44 220 LYS A C 1
ATOM 1740 O O . LYS A 1 220 ? -31.003 2.041 39.211 1.00 76.44 220 LYS A O 1
ATOM 1745 N N . PHE A 1 221 ? -29.036 0.993 39.522 1.00 71.75 221 PHE A N 1
ATOM 1746 C CA . PHE A 1 221 ? -29.187 -0.038 38.498 1.00 71.75 221 PHE A CA 1
ATOM 1747 C C . PHE A 1 221 ? -28.478 -1.327 38.929 1.00 71.75 221 PHE A C 1
ATOM 1749 O O . PHE A 1 221 ? -27.573 -1.295 39.763 1.00 71.75 221 PHE A O 1
ATOM 1756 N N . ARG A 1 222 ? -28.891 -2.473 38.381 1.00 67.88 222 ARG A N 1
ATOM 1757 C CA . ARG A 1 222 ? -28.200 -3.749 38.603 1.00 67.88 222 ARG A CA 1
ATOM 1758 C C . ARG A 1 222 ? -27.148 -3.950 37.523 1.00 67.88 222 ARG A C 1
ATOM 1760 O O . ARG A 1 222 ? -27.448 -3.793 36.344 1.00 67.88 222 ARG A O 1
ATOM 1767 N N . SER A 1 223 ? -25.934 -4.281 37.940 1.00 67.69 223 SER A N 1
ATOM 1768 C CA . SER A 1 223 ? -24.829 -4.646 37.061 1.00 67.69 223 SER A CA 1
ATOM 1769 C C . SER A 1 223 ? -24.475 -6.105 37.308 1.00 67.69 223 SER A C 1
ATOM 1771 O O . SER A 1 223 ? -24.256 -6.495 38.456 1.00 67.69 223 SER A O 1
ATOM 1773 N N . ALA A 1 224 ? -24.430 -6.908 36.250 1.00 64.12 224 ALA A N 1
ATOM 1774 C CA . ALA A 1 224 ? -23.916 -8.268 36.309 1.00 64.12 224 ALA A CA 1
ATOM 1775 C C . ALA A 1 224 ? -22.435 -8.242 35.925 1.00 64.12 224 ALA A C 1
ATOM 1777 O O . ALA A 1 224 ? -22.077 -7.818 34.825 1.00 64.12 224 ALA A O 1
ATOM 1778 N N . TYR A 1 225 ? -21.564 -8.670 36.837 1.00 62.31 225 TYR A N 1
ATOM 1779 C CA . TYR A 1 225 ? -20.146 -8.819 36.538 1.00 62.31 225 TYR A CA 1
ATOM 1780 C C . TYR A 1 225 ? -19.893 -10.228 36.010 1.00 62.31 225 TYR A C 1
ATOM 1782 O O . TYR A 1 225 ? -20.166 -11.200 36.710 1.00 62.31 225 TYR A O 1
ATOM 1790 N N . LEU A 1 226 ? -19.359 -10.333 34.796 1.00 54.69 226 LEU A N 1
ATOM 1791 C CA . LEU A 1 226 ? -18.859 -11.585 34.235 1.00 54.69 226 LEU A CA 1
ATOM 1792 C C . LEU A 1 226 ? -17.324 -11.560 34.336 1.00 54.69 226 LEU A C 1
ATOM 1794 O O . LEU A 1 226 ? -16.702 -10.660 33.759 1.00 54.69 226 LEU A O 1
ATOM 1798 N N . PRO A 1 227 ? -16.693 -12.471 35.104 1.00 50.31 227 PRO A N 1
ATOM 1799 C CA . PRO A 1 227 ? -15.237 -12.574 35.159 1.00 50.31 227 PRO A CA 1
ATOM 1800 C C . PRO A 1 227 ? -14.645 -12.910 33.784 1.00 50.31 227 PRO A C 1
ATOM 1802 O O . PRO A 1 227 ? -15.359 -13.336 32.883 1.00 50.31 227 PRO A O 1
ATOM 1805 N N . ARG A 1 228 ? -13.342 -12.684 33.610 1.00 46.03 228 ARG A N 1
ATOM 1806 C CA . ARG A 1 228 ? -12.625 -13.016 32.369 1.00 46.03 228 ARG A CA 1
ATOM 1807 C C . ARG A 1 228 ? -12.416 -14.510 32.182 1.00 46.03 228 ARG A C 1
ATOM 1809 O O . ARG A 1 228 ? -12.101 -15.171 33.193 1.00 46.03 228 ARG A O 1
#

Mean predicted aligned error: 10.11 Å

Foldseek 3Di:
DDDDDPVNVVCCQQPDLWWKFKAFLQQFTQDIHPNNCVVQVHDRVGRGRDHNQQFADPVCVVVVVVQSVCQQVQDWDWDWGWTAHPVRDIFIKTKTKGFDADPVRGGGIMIIIIDTCRVVVVVVVVVVVVVVVVLVVLQPDLDWDWDADPVQQTADTHPNNCVVQVDDCVCGHPPHRPLVSAPDPVVSVVVVCQCPDCAPNNPPDFDKDWDWGAHPVRDTDIDIDTHD

pLDDT: mean 86.43, std 13.68, range [43.75, 98.12]

Solvent-accessible surface area (backbone atoms only — not comparable to full-atom values): 12345 Å² total; per-residue (Å²): 132,89,77,82,51,72,66,59,51,49,49,52,55,52,68,37,86,46,15,35,36,30,27,38,73,86,40,30,24,75,41,67,26,60,31,31,23,64,73,33,63,40,54,66,83,66,48,44,73,32,52,60,66,74,43,31,45,81,91,51,40,66,59,52,50,53,53,51,53,41,20,60,73,67,40,65,50,74,52,77,50,58,33,33,27,72,88,65,52,73,44,38,29,40,36,41,36,37,44,35,59,46,99,84,67,46,61,54,20,32,44,32,44,36,36,84,37,42,67,62,52,50,51,55,48,50,54,51,51,51,51,50,51,53,49,50,53,50,42,69,34,80,60,64,45,76,39,59,48,99,84,38,32,21,72,40,59,20,56,30,31,24,71,64,37,67,49,54,48,85,69,32,48,79,68,31,46,58,54,74,62,41,83,37,73,67,58,36,52,50,52,51,53,40,52,73,28,70,84,32,36,22,96,87,33,71,54,65,49,78,43,82,42,39,25,76,88,68,49,77,46,80,46,73,49,72,42,112

Nearest PDB structures (foldseek):
  8js5-assembly1_B  TM=8.192E-01  e=2.937E-11  Bradyrhizobium diazoefficiens USDA 110
  3bwl-assembly2_D  TM=8.650E-01  e=2.692E-09  Haloarcula marismortui ATCC 43049
  3bwl-assembly2_C  TM=8.317E-01  e=8.447E-09  Haloarcula marismortui ATCC 43049
  3mr0-assembly2_B  TM=7.606E-01  e=1.335E-08  Burkholderia thailandensis E264
  5xgb-assembly1_A-2  TM=7.400E-01  e=1.295E-06  Pseudomonas aeruginosa PAO1

Secondary structure (DSSP, 8-state):
-PPPPHHHHHHHHHHSSSEEEEE-TTSBEEEE-HHHHHHHT--HHHHTT-BGGGGS-GGGHHHHHHHHHHHHTT--EEEEEEEE-TTS-EEEEEEEEEEEE-TTS-EEEEEEEEEE-HHHHHHHHHHHHHHHHHHHHHHH-SS--EEE-TTSBEEEE-HHHHHHHS--HHHHTTT-BGGGGSS-HHHHHHHHHHHTSTTTTSTT----EEEEEE-TTS-EEEEEEPP-

Radius of gyration: 29.83 Å; Cα contacts (8 Å, |Δi|>4): 386; chains: 1; bounding box: 68×37×75 Å